Protein AF-0000000074580330 (afdb_homodimer)

Radius of gyration: 19.18 Å; Cα contacts (8 Å, |Δi|>4): 153; chains: 2; bounding box: 29×69×49 Å

pLDDT: mean 94.5, std 9.42, range [43.78, 98.81]

Solvent-accessible surface area (backbone atoms only — not comparable to full-atom values): 11498 Å² total; per-residue (Å²): 129,80,75,74,78,46,72,67,55,51,52,53,48,50,53,44,50,53,48,47,50,53,46,47,54,49,51,52,53,43,47,54,54,46,54,64,46,28,79,74,43,91,48,76,75,62,66,69,46,66,70,60,52,51,50,53,47,64,63,42,33,61,57,27,58,78,70,76,41,64,43,64,60,54,44,55,54,46,53,51,49,52,50,56,48,46,51,52,27,50,51,51,40,52,53,53,53,58,59,69,74,103,130,81,77,76,79,46,71,68,56,49,53,53,48,52,52,43,50,52,47,48,49,54,46,48,53,49,51,52,54,44,46,55,52,45,53,65,44,29,80,74,42,91,48,73,74,62,66,69,47,67,70,59,53,52,49,52,48,64,65,44,33,60,56,27,57,77,71,76,42,64,45,63,59,55,45,55,53,46,53,51,49,52,51,53,47,46,51,50,27,50,52,52,40,52,52,53,53,58,59,68,73,104

Structure (mmCIF, N/CA/C/O backbone):
data_AF-0000000074580330-model_v1
#
loop_
_entity.id
_entity.type
_entity.pdbx_description
1 polymer 'chorismate mutase'
#
loop_
_atom_site.group_PDB
_atom_site.id
_atom_site.type_symbol
_atom_s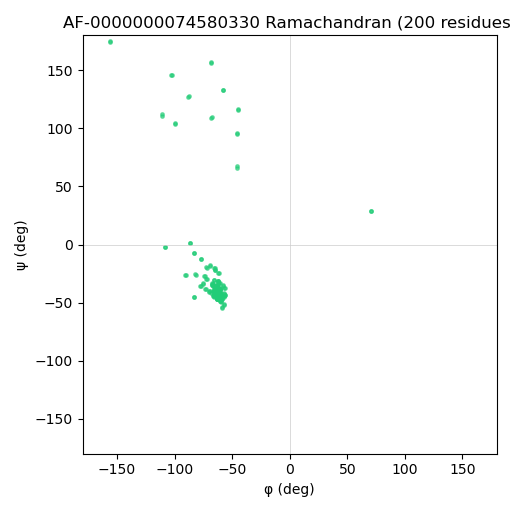ite.label_atom_id
_atom_site.label_alt_id
_atom_site.label_comp_id
_atom_site.label_asym_id
_atom_site.label_entity_id
_atom_site.label_seq_id
_atom_site.pdbx_PDB_ins_code
_atom_site.Cartn_x
_atom_site.Cartn_y
_atom_site.Cartn_z
_atom_site.occupancy
_atom_site.B_iso_or_equiv
_atom_site.auth_seq_id
_atom_site.auth_comp_id
_atom_site.auth_asym_id
_atom_site.auth_atom_id
_atom_site.pdbx_PDB_model_num
ATOM 1 N N . MET A 1 1 ? 15.297 19.969 19.359 1 44.03 1 MET A N 1
ATOM 2 C CA . MET A 1 1 ? 13.906 20.375 19.578 1 44.03 1 MET A CA 1
ATOM 3 C C . MET A 1 1 ? 12.977 19.156 19.531 1 44.03 1 MET A C 1
ATOM 5 O O . MET A 1 1 ? 12.883 18.484 18.516 1 44.03 1 MET A O 1
ATOM 9 N N . ASN A 1 2 ? 12.93 18.406 20.531 1 51.88 2 ASN A N 1
ATOM 10 C CA . ASN A 1 2 ? 12.047 17.281 20.812 1 51.88 2 ASN A CA 1
ATOM 11 C C . ASN A 1 2 ? 10.594 17.609 20.5 1 51.88 2 ASN A C 1
ATOM 13 O O . ASN A 1 2 ? 9.984 18.469 21.156 1 51.88 2 ASN A O 1
ATOM 17 N N . HIS A 1 3 ? 10.258 17.797 19.266 1 59.72 3 HIS A N 1
ATOM 18 C CA . HIS A 1 3 ? 8.922 18.266 18.891 1 59.72 3 HIS A CA 1
ATOM 19 C C . HIS A 1 3 ? 7.844 17.5 19.656 1 59.72 3 HIS A C 1
ATOM 21 O O . HIS A 1 3 ? 7.801 16.266 19.625 1 59.72 3 HIS A O 1
ATOM 27 N N . LEU A 1 4 ? 7.41 18.125 20.766 1 76.62 4 LEU A N 1
ATOM 28 C CA . LEU A 1 4 ? 6.344 17.656 21.641 1 76.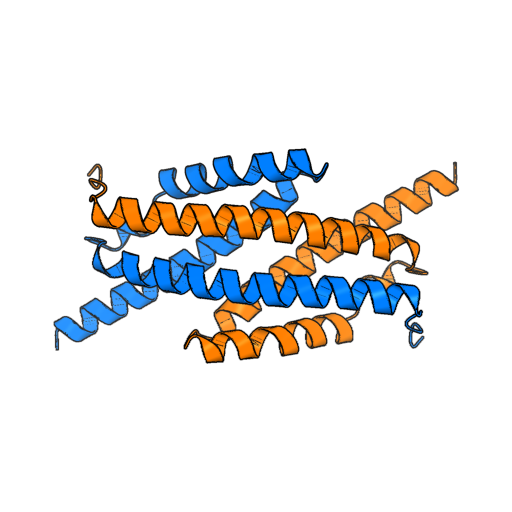62 4 LEU A CA 1
ATOM 29 C C . LEU A 1 4 ? 5.145 17.172 20.828 1 76.62 4 LEU A C 1
ATOM 31 O O . LEU A 1 4 ? 4.684 17.875 19.922 1 76.62 4 LEU A O 1
ATOM 35 N N . ILE A 1 5 ? 4.902 15.922 20.953 1 87.5 5 ILE A N 1
ATOM 36 C CA . ILE A 1 5 ? 3.705 15.336 20.359 1 87.5 5 ILE A CA 1
ATOM 37 C C . ILE A 1 5 ? 2.467 15.852 21.078 1 87.5 5 ILE A C 1
ATOM 39 O O . ILE A 1 5 ? 2.252 15.531 22.25 1 87.5 5 ILE A O 1
ATOM 43 N N . THR A 1 6 ? 1.62 16.719 20.469 1 94.31 6 THR A N 1
ATOM 44 C CA . THR A 1 6 ? 0.374 17.203 21.047 1 94.31 6 THR A CA 1
ATOM 45 C C . THR A 1 6 ? -0.659 16.094 21.141 1 94.31 6 THR A C 1
ATOM 47 O O . THR A 1 6 ? -0.553 15.078 20.453 1 94.31 6 THR A O 1
ATOM 50 N N . PRO A 1 7 ? -1.61 16.266 22.047 1 95.94 7 PRO A N 1
ATOM 51 C CA . PRO A 1 7 ? -2.67 15.25 22.156 1 95.94 7 PRO A CA 1
ATOM 52 C C . PRO A 1 7 ? -3.414 15.047 20.828 1 95.94 7 PRO A C 1
ATOM 54 O O . PRO A 1 7 ? -3.773 13.914 20.5 1 95.94 7 PRO A O 1
ATOM 57 N N . GLU A 1 8 ? -3.629 16.094 20.094 1 96.94 8 GLU A N 1
ATOM 58 C CA . GLU A 1 8 ? -4.32 15.992 18.812 1 96.94 8 GLU A CA 1
ATOM 59 C C . GLU A 1 8 ? -3.496 15.195 17.797 1 96.94 8 GLU A C 1
ATOM 61 O O . GLU A 1 8 ? -4.027 14.32 17.109 1 96.94 8 GLU A O 1
ATOM 66 N N . LEU A 1 9 ? -2.229 15.492 17.75 1 96.75 9 LEU A N 1
ATOM 67 C CA . LEU A 1 9 ? -1.342 14.75 16.859 1 96.75 9 LEU A CA 1
ATOM 68 C C . LEU A 1 9 ? -1.312 13.273 17.25 1 96.75 9 LEU A C 1
ATOM 70 O O . LEU A 1 9 ? -1.376 12.398 16.375 1 96.75 9 LEU A O 1
ATOM 74 N N . ALA A 1 10 ? -1.254 13.031 18.516 1 96.94 10 ALA A N 1
ATOM 75 C CA . ALA A 1 10 ? -1.207 11.664 19.016 1 96.94 10 ALA A CA 1
ATOM 76 C C . ALA A 1 10 ? -2.461 10.891 18.609 1 96.94 10 ALA A C 1
ATOM 78 O O . ALA A 1 10 ? -2.383 9.711 18.234 1 96.94 10 ALA A O 1
ATOM 79 N N . GLU A 1 11 ? -3.564 11.516 18.688 1 98.12 11 GLU A N 1
ATOM 80 C CA . GLU A 1 11 ? -4.828 10.883 18.328 1 98.12 11 GLU A CA 1
ATOM 81 C C . GLU A 1 11 ? -4.887 10.562 16.828 1 98.12 11 GLU A C 1
ATOM 83 O O . GLU A 1 11 ? -5.344 9.484 16.438 1 98.12 11 GLU A O 1
ATOM 88 N N . LEU A 1 12 ? -4.457 11.438 16.016 1 98.19 12 LEU A N 1
ATOM 89 C CA . LEU A 1 12 ? -4.43 11.203 14.578 1 98.19 12 LEU A CA 1
ATOM 90 C C . LEU A 1 12 ? -3.469 10.078 14.227 1 98.19 12 LEU A C 1
ATOM 92 O O . LEU A 1 12 ? -3.77 9.242 13.367 1 98.19 12 LEU A O 1
ATOM 96 N N . ARG A 1 13 ? -2.391 10.055 14.984 1 97.75 13 ARG A N 1
ATOM 97 C CA . ARG A 1 13 ? -1.411 8.992 14.758 1 97.75 13 ARG A CA 1
ATOM 98 C C . ARG A 1 13 ? -1.978 7.633 15.141 1 97.75 13 ARG A C 1
ATOM 100 O O . ARG A 1 13 ? -1.688 6.629 14.484 1 97.75 13 ARG A O 1
ATOM 107 N N . LYS A 1 14 ? -2.734 7.645 16.094 1 98.25 14 LYS A N 1
ATOM 108 C CA . LYS A 1 14 ? -3.391 6.398 16.484 1 98.25 14 LYS A CA 1
ATOM 109 C C . LYS A 1 14 ? -4.32 5.902 15.391 1 98.25 14 LYS A C 1
ATOM 111 O O . LYS A 1 14 ? -4.391 4.703 15.117 1 98.25 14 LYS A O 1
ATOM 116 N N . CYS A 1 15 ? -5.008 6.777 14.773 1 98.56 15 CYS A N 1
ATOM 117 C CA . CYS A 1 15 ? -5.887 6.422 13.664 1 98.56 15 CYS A CA 1
ATOM 118 C C . CYS A 1 15 ? -5.086 5.898 12.477 1 98.56 15 CYS A C 1
ATOM 120 O O . CYS A 1 15 ? -5.449 4.887 11.875 1 98.56 15 CYS A O 1
ATOM 122 N N . ILE A 1 16 ? -4.008 6.559 12.18 1 98.69 16 ILE A N 1
ATOM 123 C CA . ILE A 1 16 ? -3.137 6.137 11.086 1 98.69 16 ILE A CA 1
ATOM 124 C C . ILE A 1 16 ? -2.58 4.746 11.375 1 98.69 16 ILE A C 1
ATOM 126 O O . ILE A 1 16 ? -2.549 3.885 10.492 1 98.69 16 ILE A O 1
ATOM 130 N N . ASP A 1 17 ? -2.227 4.539 12.656 1 98.62 17 ASP A N 1
ATOM 131 C CA . ASP A 1 17 ? -1.701 3.238 13.055 1 98.62 17 ASP A CA 1
ATOM 132 C C . ASP A 1 17 ? -2.736 2.137 12.836 1 98.62 17 ASP A C 1
ATOM 134 O O . ASP A 1 17 ? -2.389 1.017 12.453 1 98.62 17 ASP A O 1
ATOM 138 N N . HIS A 1 18 ? -3.922 2.449 13.086 1 98.44 18 HIS A N 1
ATOM 139 C CA . HIS A 1 18 ? -5.008 1.508 12.844 1 98.44 18 HIS A CA 1
ATOM 140 C C . HIS A 1 18 ? -5.125 1.162 11.367 1 98.44 18 HIS A C 1
ATOM 142 O O . HIS A 1 18 ? -5.223 -0.013 11 1 98.44 18 HIS A O 1
ATOM 148 N N . TYR A 1 19 ? -5.094 2.131 10.516 1 98.56 19 TYR A N 1
ATOM 149 C CA . TYR A 1 19 ? -5.141 1.899 9.07 1 98.56 19 TYR A CA 1
ATOM 150 C C . TYR A 1 19 ? -3.926 1.105 8.609 1 98.56 19 TYR A C 1
ATOM 152 O O . TYR A 1 19 ? -4.043 0.232 7.746 1 98.56 19 TYR A O 1
ATOM 160 N N . ASP A 1 20 ? -2.785 1.421 9.211 1 98.75 20 ASP A N 1
ATOM 161 C CA . ASP A 1 20 ? -1.557 0.727 8.836 1 98.75 20 ASP A CA 1
ATOM 162 C C . ASP A 1 20 ? -1.663 -0.77 9.125 1 98.75 20 ASP A C 1
ATOM 164 O O . ASP A 1 20 ? -1.191 -1.591 8.336 1 98.75 20 ASP A O 1
ATOM 168 N N . GLN A 1 21 ? -2.256 -1.106 10.211 1 98.56 21 GLN A N 1
ATOM 169 C CA . GLN A 1 21 ? -2.443 -2.516 10.539 1 98.56 21 GLN A CA 1
ATOM 170 C C . GLN A 1 21 ? -3.352 -3.203 9.523 1 98.56 21 GLN A C 1
ATOM 172 O O . GLN A 1 21 ? -3.047 -4.301 9.055 1 98.56 21 GLN A O 1
ATOM 177 N N . GLN A 1 22 ? -4.41 -2.59 9.172 1 98.75 22 GLN A N 1
ATOM 178 C CA . GLN A 1 22 ? -5.328 -3.141 8.188 1 98.75 22 GLN A CA 1
ATOM 179 C C . GLN A 1 22 ? -4.648 -3.291 6.824 1 98.75 22 GLN A C 1
ATOM 181 O O . GLN A 1 22 ? -4.797 -4.32 6.164 1 98.75 22 GLN A O 1
ATOM 186 N N . LEU A 1 23 ? -3.924 -2.291 6.453 1 98.81 23 LEU A N 1
ATOM 187 C CA . LEU A 1 23 ? -3.186 -2.32 5.195 1 98.81 23 LEU A CA 1
ATOM 188 C C . LEU A 1 23 ? -2.213 -3.494 5.164 1 98.81 23 LEU A C 1
ATOM 190 O O . LEU A 1 23 ? -2.15 -4.23 4.176 1 98.81 23 LEU A O 1
ATOM 194 N N . ALA A 1 24 ? -1.501 -3.631 6.246 1 98.81 24 ALA A N 1
ATOM 195 C CA . ALA A 1 24 ? -0.513 -4.703 6.324 1 98.81 24 ALA A CA 1
ATOM 196 C C . ALA A 1 24 ? -1.17 -6.07 6.152 1 98.81 24 ALA A C 1
ATOM 198 O O . ALA A 1 24 ? -0.674 -6.91 5.398 1 98.81 24 ALA A O 1
ATOM 199 N N . HIS A 1 25 ? -2.291 -6.289 6.809 1 98.81 25 HIS A N 1
ATOM 200 C CA . HIS A 1 25 ? -3.002 -7.555 6.695 1 98.81 25 HIS A CA 1
ATOM 201 C C . HIS A 1 25 ? -3.488 -7.789 5.27 1 98.81 25 HIS A C 1
ATOM 203 O O . HIS A 1 25 ? -3.332 -8.891 4.73 1 98.81 25 HIS A O 1
ATOM 209 N N . LEU A 1 26 ? -4.051 -6.781 4.664 1 98.75 26 LEU A N 1
ATOM 210 C CA . LEU A 1 26 ? -4.543 -6.902 3.297 1 98.75 26 LEU A CA 1
ATOM 211 C C . LEU A 1 26 ? -3.402 -7.188 2.328 1 98.75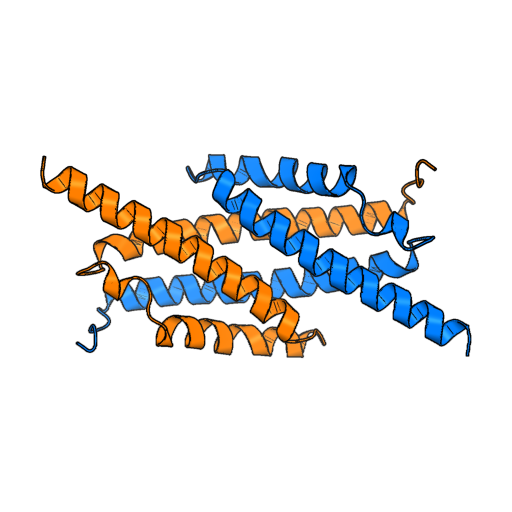 26 LEU A C 1
ATOM 213 O O . LEU A 1 26 ? -3.551 -8 1.411 1 98.75 26 LEU A O 1
ATOM 217 N N . LEU A 1 27 ? -2.273 -6.547 2.529 1 98.75 27 LEU A N 1
ATOM 218 C CA . LEU A 1 27 ? -1.114 -6.746 1.666 1 98.75 27 LEU A CA 1
ATOM 219 C C . LEU A 1 27 ? -0.595 -8.172 1.773 1 98.75 27 LEU A C 1
ATOM 221 O O . LEU A 1 27 ? -0.223 -8.781 0.767 1 98.75 27 LEU A O 1
ATOM 225 N N . CYS A 1 28 ? -0.556 -8.688 2.979 1 98.69 28 CYS A N 1
ATOM 226 C CA . CYS A 1 28 ? -0.117 -10.062 3.184 1 98.69 28 CYS A CA 1
ATOM 227 C C . CYS A 1 28 ? -1.065 -11.039 2.504 1 98.69 28 CYS A C 1
ATOM 229 O O . CYS A 1 28 ? -0.623 -11.977 1.83 1 98.69 28 CYS A O 1
ATOM 231 N N . GLN A 1 29 ? -2.338 -10.812 2.664 1 98.44 29 GLN A N 1
ATOM 232 C CA . GLN A 1 29 ? -3.328 -11.664 2.02 1 98.44 29 GLN A CA 1
ATOM 233 C C . GLN A 1 29 ? -3.201 -11.602 0.5 1 98.44 29 GLN A C 1
ATOM 235 O O . GLN A 1 29 ? -3.268 -12.625 -0.178 1 98.44 29 GLN A O 1
ATOM 240 N N . ARG A 1 30 ? -3.023 -10.5 -0.005 1 98.62 30 ARG A N 1
ATOM 241 C CA . ARG A 1 30 ? -2.855 -10.312 -1.443 1 98.62 30 ARG A CA 1
ATOM 242 C C . ARG A 1 30 ? -1.642 -11.078 -1.956 1 98.62 30 ARG A C 1
ATOM 244 O O . ARG A 1 30 ? -1.7 -11.711 -3.014 1 98.62 30 ARG A O 1
ATOM 251 N N . LEU A 1 31 ? -0.527 -10.953 -1.242 1 98.5 31 LEU A N 1
ATOM 252 C CA . LEU A 1 31 ? 0.686 -11.641 -1.666 1 98.5 31 LEU A CA 1
ATOM 253 C C . LEU A 1 31 ? 0.485 -13.156 -1.651 1 98.5 31 LEU A C 1
ATOM 255 O O . LEU A 1 31 ? 0.985 -13.859 -2.529 1 98.5 31 LEU A O 1
ATOM 259 N N . LEU A 1 32 ? -0.259 -13.633 -0.66 1 98.31 32 LEU A N 1
ATOM 260 C CA . LEU A 1 32 ? -0.529 -15.062 -0.603 1 98.31 32 LEU A CA 1
ATOM 261 C C . LEU A 1 32 ? -1.311 -15.516 -1.83 1 98.31 32 LEU A C 1
ATOM 263 O O . LEU A 1 32 ? -1.062 -16.609 -2.363 1 98.31 32 LEU A O 1
ATOM 267 N N . LEU A 1 33 ? -2.244 -14.711 -2.291 1 98.56 33 LEU A N 1
ATOM 268 C CA . LEU A 1 33 ? -2.982 -15.023 -3.512 1 98.56 33 LEU A CA 1
ATOM 269 C C . LEU A 1 33 ? -2.059 -14.984 -4.727 1 98.56 33 LEU A C 1
ATOM 271 O O . LEU A 1 33 ? -2.174 -15.828 -5.621 1 98.56 33 LEU A O 1
ATOM 275 N N . VAL A 1 34 ? -1.157 -14.008 -4.758 1 98 34 VAL A N 1
ATOM 276 C CA . VAL A 1 34 ? -0.195 -13.898 -5.852 1 98 34 VAL A CA 1
ATOM 277 C C . VAL A 1 34 ? 0.664 -15.164 -5.91 1 98 34 VAL A C 1
ATOM 279 O O . VAL A 1 34 ? 0.942 -15.68 -6.996 1 98 34 VAL A O 1
ATOM 282 N N . LYS A 1 35 ? 1.019 -15.656 -4.773 1 96.62 35 LYS A N 1
ATOM 283 C CA . LYS A 1 35 ? 1.828 -16.875 -4.723 1 96.62 35 LYS A CA 1
ATOM 284 C C . LYS A 1 35 ? 1.054 -18.078 -5.262 1 96.62 35 LYS A C 1
ATOM 286 O O . LYS A 1 35 ? 1.642 -18.984 -5.844 1 96.62 35 LYS A O 1
ATOM 291 N N . LYS A 1 36 ? -0.24 -18.047 -5.082 1 97.5 36 LYS A N 1
ATOM 292 C CA . LYS A 1 36 ? -1.085 -19.109 -5.605 1 97.5 36 LYS A CA 1
ATOM 293 C C . LYS A 1 36 ? -1.201 -19.031 -7.125 1 97.5 36 LYS A C 1
ATOM 295 O O . LYS A 1 36 ? -1.556 -20.016 -7.777 1 97.5 36 LYS A O 1
ATOM 300 N N . ILE A 1 37 ? -0.922 -17.906 -7.688 1 97.44 37 ILE A N 1
ATOM 301 C CA . ILE A 1 37 ? -1.014 -17.688 -9.125 1 97.44 37 ILE A CA 1
ATOM 302 C C . ILE A 1 37 ? 0.243 -18.234 -9.812 1 97.44 37 ILE A C 1
ATOM 304 O O . ILE A 1 37 ? 0.191 -18.688 -10.953 1 97.44 37 ILE A O 1
ATOM 308 N N . ALA A 1 38 ? 1.366 -18.297 -9.125 1 95.94 38 ALA A N 1
ATOM 309 C CA . ALA A 1 38 ? 2.678 -18.609 -9.688 1 95.94 38 ALA A CA 1
ATOM 310 C C . ALA A 1 38 ? 2.656 -19.969 -10.406 1 95.94 38 ALA A C 1
ATOM 312 O O . ALA A 1 38 ? 3.082 -20.062 -11.555 1 95.94 38 ALA A O 1
ATOM 313 N N . PRO A 1 39 ? 2.045 -20.953 -9.766 1 95.31 39 PRO A N 1
ATOM 314 C CA . PRO A 1 39 ? 2.057 -22.266 -10.414 1 95.31 39 PRO A CA 1
ATOM 315 C C . PRO A 1 39 ? 1.193 -22.312 -11.672 1 95.31 39 PRO A C 1
ATOM 317 O O . PRO A 1 39 ? 1.297 -23.25 -12.469 1 95.31 39 PRO A O 1
ATOM 320 N N . LEU A 1 40 ? 0.341 -21.406 -11.812 1 95.69 40 LEU A N 1
ATOM 321 C CA . LEU A 1 40 ? -0.563 -21.391 -12.961 1 95.69 40 LEU A CA 1
ATOM 322 C C . LEU A 1 40 ? 0.11 -20.75 -14.172 1 95.69 40 LEU A C 1
ATOM 324 O O . LEU A 1 40 ? -0.428 -20.797 -15.281 1 95.69 40 LEU A O 1
ATOM 328 N N . LYS A 1 41 ? 1.308 -20.188 -13.945 1 95.56 41 LYS A N 1
ATOM 329 C CA . LYS A 1 41 ? 2.029 -19.516 -15.023 1 95.56 41 LYS A CA 1
ATOM 330 C C . LYS A 1 41 ? 2.889 -20.516 -15.805 1 95.56 41 LYS A C 1
ATOM 332 O O . LYS A 1 41 ? 3.701 -21.234 -15.219 1 95.56 41 LYS A O 1
ATOM 337 N N . PRO A 1 42 ? 2.717 -20.5 -17.109 1 93.31 42 PRO A N 1
ATOM 338 C CA . PRO A 1 42 ? 3.443 -21.5 -17.906 1 93.31 42 PRO A CA 1
ATOM 339 C C . PRO A 1 42 ? 4.93 -21.188 -18.031 1 93.31 42 PRO A C 1
ATOM 341 O O . PRO A 1 42 ? 5.738 -22.078 -18.297 1 93.31 42 PRO A O 1
ATOM 344 N N . ASP A 1 43 ? 5.324 -19.922 -17.953 1 93.62 43 ASP A N 1
ATOM 345 C CA . ASP A 1 43 ? 6.711 -19.484 -18.047 1 93.62 43 ASP A CA 1
ATOM 346 C C . ASP A 1 43 ? 6.906 -18.125 -17.344 1 93.62 43 ASP A C 1
ATOM 348 O O . ASP A 1 43 ? 5.941 -17.516 -16.891 1 93.62 43 ASP A O 1
ATOM 352 N N . LEU A 1 44 ? 8.148 -17.719 -17.281 1 91.19 44 LEU A N 1
ATOM 353 C CA . LEU A 1 44 ? 8.5 -16.5 -16.547 1 91.19 44 LEU A CA 1
ATOM 354 C C . LEU A 1 44 ? 7.926 -15.273 -17.234 1 91.19 44 LEU A C 1
ATOM 356 O O . LEU A 1 44 ? 7.547 -14.305 -16.562 1 91.19 44 LEU A O 1
ATOM 360 N N . ALA A 1 45 ? 7.852 -15.32 -18.5 1 91.44 45 ALA A N 1
ATOM 361 C CA . ALA A 1 45 ? 7.359 -14.172 -19.266 1 91.44 45 ALA A CA 1
ATOM 362 C C . ALA A 1 45 ? 5.883 -13.914 -18.969 1 91.44 45 ALA A C 1
ATOM 364 O O . ALA A 1 45 ? 5.387 -12.805 -19.188 1 91.44 45 ALA A O 1
ATOM 365 N N . SER A 1 46 ? 5.191 -14.953 -18.453 1 94.06 46 SER A N 1
ATOM 366 C CA . SER A 1 46 ? 3.758 -14.859 -18.203 1 94.06 46 SER A CA 1
ATOM 367 C C . SER A 1 46 ? 3.482 -14.273 -16.812 1 94.06 46 SER A C 1
ATOM 369 O O . SER A 1 46 ? 2.326 -14.039 -16.453 1 94.06 46 SER A O 1
ATOM 371 N N . ILE A 1 47 ? 4.52 -13.938 -16.125 1 94.5 47 ILE A N 1
ATOM 372 C CA . ILE A 1 47 ? 4.367 -13.414 -14.773 1 94.5 47 ILE A CA 1
ATOM 373 C C . ILE A 1 47 ? 4.062 -11.922 -14.828 1 94.5 47 ILE A C 1
ATOM 375 O O . ILE A 1 47 ? 3.133 -11.445 -14.164 1 94.5 47 ILE A O 1
ATOM 379 N N . ARG A 1 48 ? 4.809 -11.242 -15.656 1 94.38 48 ARG A N 1
ATOM 380 C CA . ARG A 1 48 ? 4.551 -9.812 -15.805 1 94.38 48 ARG A CA 1
ATOM 381 C C . ARG A 1 48 ? 3.736 -9.523 -17.062 1 94.38 48 ARG A C 1
ATOM 383 O O . ARG A 1 48 ? 4.27 -9.547 -18.172 1 94.38 48 ARG A O 1
ATOM 390 N N . VAL A 1 49 ? 2.506 -9.258 -16.875 1 95.38 49 VAL A N 1
ATOM 391 C CA . VAL A 1 49 ? 1.597 -8.961 -17.984 1 95.38 49 VAL A CA 1
ATOM 392 C C . VAL A 1 49 ? 1.186 -7.492 -17.922 1 95.38 49 VAL A C 1
ATOM 394 O O . VAL A 1 49 ? 0.402 -7.09 -17.062 1 95.38 49 VAL A O 1
ATOM 397 N N . GLU A 1 50 ? 1.626 -6.762 -18.859 1 96.25 50 GLU A N 1
ATOM 398 C CA . GLU A 1 50 ? 1.415 -5.316 -18.875 1 96.25 50 GLU A CA 1
ATOM 399 C C . GLU A 1 50 ? -0.072 -4.977 -18.922 1 96.25 50 GLU A C 1
ATOM 401 O O . GLU A 1 50 ? -0.52 -4.035 -18.266 1 96.25 50 GLU A O 1
ATOM 406 N N . ALA A 1 51 ? -0.812 -5.656 -19.641 1 96.25 51 ALA A N 1
ATOM 407 C CA . ALA A 1 51 ? -2.248 -5.41 -19.75 1 96.25 51 ALA A CA 1
ATOM 408 C C . ALA A 1 51 ? -2.934 -5.586 -18.406 1 96.25 51 ALA A C 1
ATOM 410 O O . ALA A 1 51 ? -3.855 -4.84 -18.062 1 96.25 51 ALA A O 1
ATOM 411 N N . ARG A 1 52 ? -2.49 -6.594 -17.594 1 97.31 52 ARG A N 1
ATOM 412 C CA . ARG A 1 52 ? -3.059 -6.832 -16.281 1 97.31 52 ARG A CA 1
ATOM 413 C C . ARG A 1 52 ? -2.686 -5.715 -15.312 1 97.31 52 ARG A C 1
ATOM 415 O O . ARG A 1 52 ? -3.521 -5.262 -14.523 1 97.31 52 ARG A O 1
ATOM 422 N N . ILE A 1 53 ? -1.469 -5.285 -15.406 1 98.06 53 ILE A N 1
ATOM 423 C CA . ILE A 1 53 ? -1.004 -4.184 -14.57 1 98.06 53 ILE A CA 1
ATOM 424 C C . ILE A 1 53 ? -1.849 -2.941 -14.836 1 98.06 53 ILE A C 1
ATOM 426 O O . ILE A 1 53 ? -2.357 -2.314 -13.906 1 98.06 53 ILE A O 1
ATOM 430 N N . GLU A 1 54 ? -2.016 -2.617 -16.109 1 98.12 54 GLU A N 1
ATOM 431 C CA . GLU A 1 54 ? -2.799 -1.444 -16.484 1 98.12 54 GLU A CA 1
ATOM 432 C C . GLU A 1 54 ? -4.254 -1.594 -16.047 1 98.12 54 GLU A C 1
ATOM 434 O O . GLU A 1 54 ? -4.898 -0.616 -15.664 1 98.12 54 GLU A O 1
ATOM 439 N N . GLU A 1 55 ? -4.781 -2.736 -16.109 1 98.12 55 GLU A N 1
ATOM 440 C CA . GLU A 1 55 ? -6.137 -3.012 -15.656 1 98.12 55 GLU A CA 1
ATOM 441 C C . GLU A 1 55 ? -6.289 -2.705 -14.164 1 98.12 55 GLU A C 1
ATOM 443 O O . GLU A 1 55 ? -7.258 -2.062 -13.758 1 98.12 55 GLU A O 1
ATOM 448 N N . ILE A 1 56 ? -5.344 -3.17 -13.375 1 98.69 56 ILE A N 1
ATOM 449 C CA . ILE A 1 56 ? -5.367 -2.92 -11.938 1 98.69 56 ILE A CA 1
ATOM 450 C C . ILE A 1 56 ? -5.309 -1.418 -11.672 1 98.69 56 ILE A C 1
ATOM 452 O O . ILE A 1 56 ? -6.113 -0.884 -10.906 1 98.69 56 ILE A O 1
ATOM 456 N N . ILE A 1 57 ? -4.391 -0.781 -12.367 1 98.5 57 ILE A N 1
ATOM 457 C CA . ILE A 1 57 ? -4.195 0.651 -12.172 1 98.5 57 ILE A CA 1
ATOM 458 C C . ILE A 1 57 ? -5.465 1.403 -12.555 1 98.5 57 ILE A C 1
ATOM 460 O O . ILE A 1 57 ? -5.934 2.266 -11.812 1 98.5 57 ILE A O 1
ATOM 464 N N . HIS A 1 58 ? -6.035 1.081 -13.617 1 98 58 HIS A N 1
ATOM 465 C CA . HIS A 1 58 ? -7.246 1.733 -14.102 1 98 58 HIS A CA 1
ATOM 466 C C . HIS A 1 58 ? -8.398 1.546 -13.117 1 98 58 HIS A C 1
ATOM 468 O O . HIS A 1 58 ? -9.234 2.441 -12.961 1 98 58 HIS A O 1
ATOM 474 N N . ARG A 1 59 ? -8.445 0.49 -12.438 1 97.88 59 ARG A N 1
ATOM 475 C CA . ARG A 1 59 ? -9.523 0.173 -11.516 1 97.88 59 ARG A CA 1
ATOM 476 C C . ARG A 1 59 ? -9.383 0.95 -10.211 1 97.88 59 ARG A C 1
ATOM 478 O O . ARG A 1 59 ? -10.375 1.376 -9.617 1 97.88 59 ARG A O 1
ATOM 485 N N . VAL A 1 60 ? -8.133 1.124 -9.805 1 97.81 60 VAL A N 1
ATOM 486 C CA . VAL A 1 60 ? -7.957 1.674 -8.461 1 97.81 60 VAL A CA 1
ATOM 487 C C . VAL A 1 60 ? -7.883 3.197 -8.531 1 97.81 60 VAL A C 1
ATOM 489 O O . VAL A 1 60 ? -8.25 3.889 -7.582 1 97.81 60 VAL A O 1
ATOM 492 N N . ILE A 1 61 ? -7.461 3.777 -9.625 1 96.56 61 ILE A N 1
ATOM 493 C CA . ILE A 1 61 ? -7.16 5.199 -9.75 1 96.56 61 ILE A CA 1
ATOM 494 C C . ILE A 1 61 ? -8.43 6.016 -9.508 1 96.56 61 ILE A C 1
ATOM 496 O O . ILE A 1 61 ? -8.391 7.031 -8.805 1 96.56 61 ILE A O 1
ATOM 500 N N . PRO A 1 62 ? -9.633 5.613 -9.984 1 97.81 62 PRO A N 1
ATOM 501 C CA . PRO A 1 62 ? -10.844 6.414 -9.789 1 97.81 62 PRO A CA 1
ATOM 502 C C . PRO A 1 62 ? -11.234 6.531 -8.312 1 97.81 62 PRO A C 1
ATOM 504 O O . PRO A 1 62 ? -11.961 7.449 -7.938 1 97.81 62 PRO A O 1
ATOM 507 N N . ILE A 1 63 ? -10.812 5.66 -7.477 1 98.5 63 ILE A N 1
ATOM 508 C CA . ILE A 1 63 ? -11.109 5.711 -6.051 1 98.5 63 ILE A CA 1
ATOM 509 C C . ILE A 1 63 ? -10.516 6.98 -5.441 1 98.5 63 ILE A C 1
ATOM 511 O O . ILE A 1 63 ? -11.102 7.574 -4.535 1 98.5 63 ILE A O 1
ATOM 515 N N . ALA A 1 64 ? -9.359 7.387 -5.977 1 98.12 64 ALA A N 1
ATOM 516 C CA . ALA A 1 64 ? -8.75 8.633 -5.516 1 98.12 64 ALA A CA 1
ATOM 517 C C . ALA A 1 64 ? -9.695 9.812 -5.707 1 98.12 64 ALA A C 1
ATOM 519 O O . ALA A 1 64 ? -9.75 10.711 -4.867 1 98.12 64 ALA A O 1
ATOM 520 N N . ASP A 1 65 ? -10.492 9.766 -6.797 1 97.69 65 ASP A N 1
ATOM 521 C CA . ASP A 1 65 ? -11.43 10.844 -7.102 1 97.69 65 ASP A CA 1
ATOM 522 C C . ASP A 1 65 ? -12.531 10.922 -6.051 1 97.69 65 ASP A C 1
ATOM 524 O O . ASP A 1 65 ? -12.984 12.016 -5.699 1 97.69 65 ASP A O 1
ATOM 528 N N . GLU A 1 66 ? -12.93 9.852 -5.578 1 97.5 66 GLU A N 1
ATOM 529 C CA . GLU A 1 66 ? -13.984 9.789 -4.566 1 97.5 66 GLU A CA 1
ATOM 530 C C . GLU A 1 66 ? -13.555 10.5 -3.285 1 97.5 66 GLU A C 1
ATOM 532 O O . GLU A 1 66 ? -14.398 10.984 -2.529 1 97.5 66 GLU A O 1
ATOM 537 N N . TYR A 1 67 ? -12.258 10.602 -3.064 1 97.81 67 TYR A N 1
ATOM 538 C CA . TYR A 1 67 ? -11.734 11.172 -1.827 1 97.81 67 TYR A CA 1
ATOM 539 C C . TYR A 1 67 ? -11.125 12.547 -2.074 1 97.81 67 TYR A C 1
ATOM 541 O O . TYR A 1 67 ? -10.562 13.156 -1.162 1 97.81 67 TYR A O 1
ATOM 549 N N . GLY A 1 68 ? -11.109 13 -3.322 1 97.06 68 GLY A N 1
ATOM 550 C CA . GLY A 1 68 ? -10.5 14.273 -3.662 1 97.06 68 GLY A CA 1
ATOM 551 C C . GLY A 1 68 ? -8.984 14.258 -3.568 1 97.06 68 GLY A C 1
ATOM 552 O O . GLY A 1 68 ? -8.367 15.258 -3.201 1 97.06 68 GLY A O 1
ATOM 553 N N . ILE A 1 69 ? -8.43 13.117 -3.783 1 96.56 69 ILE A N 1
ATOM 554 C CA . ILE A 1 69 ? -6.988 12.914 -3.725 1 96.56 69 ILE A CA 1
ATOM 555 C C . ILE A 1 69 ? -6.418 12.828 -5.141 1 96.56 69 ILE A C 1
ATOM 557 O O . ILE A 1 69 ? -7.098 12.359 -6.059 1 96.56 69 ILE A O 1
ATOM 561 N N . ASP A 1 70 ? -5.242 13.305 -5.309 1 96 70 ASP A N 1
ATOM 562 C CA . ASP A 1 70 ? -4.551 13.211 -6.59 1 96 70 ASP A CA 1
ATOM 563 C C . ASP A 1 70 ? -4.406 11.75 -7.027 1 96 70 ASP A C 1
ATOM 565 O O . ASP A 1 70 ? -3.906 10.922 -6.27 1 96 70 ASP A O 1
ATOM 569 N N . ARG A 1 71 ? -4.727 11.477 -8.25 1 97.56 71 ARG A N 1
ATOM 570 C CA . ARG A 1 71 ? -4.656 10.133 -8.82 1 97.56 71 ARG A CA 1
ATOM 571 C C . ARG A 1 71 ? -3.229 9.594 -8.781 1 97.56 71 ARG A C 1
ATOM 573 O O . ARG A 1 71 ? -3.016 8.391 -8.641 1 97.56 71 ARG A O 1
ATOM 580 N N . GLN A 1 72 ? -2.297 10.508 -8.922 1 97.31 72 GLN A N 1
ATOM 581 C CA . GLN A 1 72 ? -0.892 10.125 -9 1 97.31 72 GLN A CA 1
ATOM 582 C C . GLN A 1 72 ? -0.44 9.445 -7.707 1 97.31 72 GLN A C 1
ATOM 584 O O . GLN A 1 72 ? 0.425 8.57 -7.727 1 97.31 72 GLN A O 1
ATOM 589 N N . PHE A 1 73 ? -1.038 9.859 -6.621 1 97.44 73 PHE A N 1
ATOM 590 C CA . PHE A 1 73 ? -0.703 9.242 -5.34 1 97.44 73 PHE A CA 1
ATOM 591 C C . PHE A 1 73 ? -0.978 7.746 -5.371 1 97.44 73 PHE A C 1
ATOM 593 O O . PHE A 1 73 ? -0.073 6.938 -5.141 1 97.44 73 PHE A O 1
ATOM 600 N N . LEU A 1 74 ? -2.168 7.32 -5.719 1 98.19 74 LEU A N 1
ATOM 601 C CA . LEU A 1 74 ? -2.533 5.91 -5.75 1 98.19 74 LEU A CA 1
ATOM 602 C C . LEU A 1 74 ? -1.747 5.168 -6.824 1 98.19 74 LEU A C 1
ATOM 604 O O . LEU A 1 74 ? -1.324 4.027 -6.613 1 98.19 74 LEU A O 1
ATOM 608 N N . GLU A 1 75 ? -1.601 5.867 -7.945 1 98.19 75 GLU A N 1
ATOM 609 C CA . GLU A 1 75 ? -0.883 5.211 -9.031 1 98.19 75 GLU A CA 1
ATOM 610 C C . GLU A 1 75 ? 0.535 4.836 -8.609 1 98.19 75 GLU A C 1
ATOM 612 O O . GLU A 1 75 ? 0.979 3.709 -8.844 1 98.19 75 GLU A O 1
ATOM 617 N N . THR A 1 76 ? 1.214 5.73 -8.008 1 97.88 76 THR A N 1
ATOM 618 C CA . THR A 1 76 ? 2.592 5.508 -7.594 1 97.88 76 THR A CA 1
ATOM 619 C C . THR A 1 76 ? 2.676 4.348 -6.602 1 97.88 76 THR A C 1
ATOM 621 O O . THR A 1 76 ? 3.527 3.467 -6.742 1 97.88 76 THR A O 1
ATOM 624 N N . ILE A 1 77 ? 1.801 4.32 -5.652 1 98.19 77 ILE A N 1
ATOM 625 C CA . ILE A 1 77 ? 1.82 3.291 -4.617 1 98.19 77 ILE A CA 1
ATOM 626 C C . ILE A 1 77 ? 1.505 1.932 -5.238 1 98.19 77 ILE A C 1
ATOM 628 O O . ILE A 1 77 ? 2.199 0.946 -4.973 1 98.19 77 ILE A O 1
ATOM 632 N N . PHE A 1 78 ? 0.532 1.865 -6.09 1 98.69 78 PHE A N 1
ATOM 633 C CA . PHE A 1 78 ? 0.099 0.584 -6.633 1 98.69 78 PHE A CA 1
ATOM 634 C C . PHE A 1 78 ? 1.117 0.049 -7.633 1 98.69 78 PHE A C 1
ATOM 636 O O . PHE A 1 78 ? 1.338 -1.161 -7.719 1 98.69 78 PHE A O 1
ATOM 643 N N . ARG A 1 79 ? 1.684 0.909 -8.414 1 98.38 79 ARG A N 1
ATOM 644 C CA . ARG A 1 79 ? 2.713 0.421 -9.32 1 98.38 79 ARG A CA 1
ATOM 645 C C . ARG A 1 79 ? 3.871 -0.209 -8.555 1 98.38 79 ARG A C 1
ATOM 647 O O . ARG A 1 79 ? 4.391 -1.254 -8.953 1 98.38 79 ARG A O 1
ATOM 654 N N . HIS A 1 80 ? 4.23 0.42 -7.508 1 98.19 80 HIS A N 1
ATOM 655 C CA . HIS A 1 80 ? 5.277 -0.152 -6.672 1 98.19 80 HIS A CA 1
ATOM 656 C C . HIS A 1 80 ? 4.832 -1.477 -6.059 1 98.19 80 HIS A C 1
ATOM 658 O O . HIS A 1 80 ? 5.602 -2.441 -6.031 1 98.19 80 HIS A O 1
ATOM 664 N N . LEU A 1 81 ? 3.639 -1.573 -5.582 1 98.31 81 LEU A N 1
ATOM 665 C CA . LEU A 1 81 ? 3.076 -2.781 -4.988 1 98.31 81 LEU A CA 1
ATOM 666 C C . LEU A 1 81 ? 3.053 -3.924 -6 1 98.31 81 LEU A C 1
ATOM 668 O O . LEU A 1 81 ? 3.49 -5.035 -5.695 1 98.31 81 LEU A O 1
ATOM 672 N N . ILE A 1 82 ? 2.529 -3.605 -7.195 1 98.38 82 ILE A N 1
ATOM 673 C CA . ILE A 1 82 ? 2.426 -4.617 -8.242 1 98.38 82 ILE A CA 1
ATOM 674 C C . ILE A 1 82 ? 3.818 -5.113 -8.617 1 98.38 82 ILE A C 1
ATOM 676 O O . ILE A 1 82 ? 4.027 -6.316 -8.797 1 98.38 82 ILE A O 1
ATOM 680 N N . ASP A 1 83 ? 4.762 -4.172 -8.648 1 97.75 83 ASP A N 1
ATOM 681 C CA . ASP A 1 83 ? 6.141 -4.539 -8.961 1 97.75 83 ASP A CA 1
ATOM 682 C C . ASP A 1 83 ? 6.711 -5.477 -7.895 1 97.75 83 ASP A C 1
ATOM 684 O O . ASP A 1 83 ? 7.328 -6.492 -8.227 1 97.75 83 ASP A O 1
ATOM 688 N N . GLU A 1 84 ? 6.535 -5.16 -6.668 1 97.69 84 GLU A N 1
ATOM 689 C CA . GLU A 1 84 ? 7.047 -5.977 -5.57 1 97.69 84 GLU A CA 1
ATOM 690 C C . GLU A 1 84 ? 6.387 -7.352 -5.555 1 97.69 84 GLU A C 1
ATOM 692 O O . GLU A 1 84 ? 7.055 -8.367 -5.344 1 97.69 84 GLU A O 1
ATOM 697 N N . CYS A 1 85 ? 5.102 -7.422 -5.754 1 98.12 85 CYS A N 1
ATOM 698 C CA . CYS A 1 85 ? 4.395 -8.695 -5.828 1 98.12 85 CYS A CA 1
ATOM 699 C C . CYS A 1 85 ? 4.895 -9.531 -7 1 98.12 85 CYS A C 1
ATOM 701 O O . CYS A 1 85 ? 5.07 -10.742 -6.875 1 98.12 85 CYS A O 1
ATOM 703 N N . GLY A 1 86 ? 5.039 -8.836 -8.117 1 97.56 86 GLY A N 1
ATOM 704 C CA . GLY A 1 86 ? 5.57 -9.523 -9.281 1 97.56 86 GLY A CA 1
ATOM 705 C C . GLY A 1 86 ? 6.93 -10.156 -9.031 1 97.56 86 GLY A C 1
ATOM 706 O O . GLY A 1 86 ? 7.195 -11.266 -9.5 1 97.56 86 GLY A O 1
ATOM 707 N N . GLN A 1 87 ? 7.781 -9.43 -8.352 1 97.06 87 GLN A N 1
ATOM 708 C CA . GLN A 1 87 ? 9.094 -9.961 -8.008 1 97.06 87 GLN A CA 1
ATOM 709 C C . GLN A 1 87 ? 8.977 -11.188 -7.113 1 97.06 87 GLN A C 1
ATOM 711 O O . GLN A 1 87 ? 9.68 -12.18 -7.312 1 97.06 87 GLN A O 1
ATOM 716 N N . GLN A 1 88 ? 8.102 -11.141 -6.156 1 97.19 88 GLN A N 1
ATOM 717 C CA . GLN A 1 88 ? 7.871 -12.289 -5.281 1 97.19 88 GLN A CA 1
ATOM 718 C C . GLN A 1 88 ? 7.332 -13.477 -6.066 1 97.19 88 GLN A C 1
ATOM 720 O O . GLN A 1 88 ? 7.754 -14.617 -5.848 1 97.19 88 GLN A O 1
ATOM 725 N N . GLU A 1 89 ? 6.406 -13.211 -6.93 1 97.75 89 GLU A N 1
ATOM 726 C CA . GLU A 1 89 ? 5.855 -14.25 -7.793 1 97.75 89 GLU A CA 1
ATOM 727 C C . GLU A 1 89 ? 6.949 -14.906 -8.633 1 97.75 89 GLU A C 1
ATOM 729 O O . GLU A 1 89 ? 7.008 -16.125 -8.75 1 97.75 89 GLU A O 1
ATOM 734 N N . HIS A 1 90 ? 7.785 -14.062 -9.172 1 97.06 90 HIS A N 1
ATOM 735 C CA . HIS A 1 90 ? 8.922 -14.5 -9.969 1 97.06 90 HIS A CA 1
ATOM 736 C C . HIS A 1 90 ? 9.82 -15.438 -9.172 1 97.06 90 HIS A C 1
ATOM 738 O O . HIS A 1 90 ? 10.156 -16.531 -9.641 1 97.06 90 HIS A O 1
ATOM 744 N N . ASP A 1 91 ? 10.203 -15.039 -8.039 1 96.38 91 ASP A N 1
ATOM 745 C CA . ASP A 1 91 ? 11.094 -15.82 -7.195 1 96.38 91 ASP A CA 1
ATOM 746 C C . ASP A 1 91 ? 10.453 -17.156 -6.797 1 96.38 91 ASP A C 1
ATOM 748 O O . ASP A 1 91 ? 11.117 -18.188 -6.781 1 96.38 91 ASP A O 1
ATOM 752 N N . PHE A 1 92 ? 9.242 -17.062 -6.426 1 96.38 92 PHE A N 1
ATOM 753 C CA . PHE A 1 92 ? 8.523 -18.266 -6.031 1 96.38 92 PHE A CA 1
ATOM 754 C C . PHE A 1 92 ? 8.445 -19.25 -7.188 1 96.38 92 PHE A C 1
ATOM 756 O O . PHE A 1 92 ? 8.656 -20.453 -7 1 96.38 92 PHE A O 1
ATOM 763 N N . TRP A 1 93 ? 8.094 -18.781 -8.359 1 96.38 93 TRP A N 1
ATOM 764 C CA . TRP A 1 93 ? 8 -19.625 -9.555 1 96.38 93 TRP A CA 1
ATOM 765 C C . TRP A 1 93 ? 9.32 -20.344 -9.82 1 96.38 93 TRP A C 1
ATOM 767 O O . TRP A 1 93 ? 9.336 -21.547 -10.086 1 96.38 93 TRP A O 1
ATOM 777 N N . LEU A 1 94 ? 10.453 -19.625 -9.695 1 96.31 94 LEU A N 1
ATOM 778 C CA . LEU A 1 94 ? 11.773 -20.188 -9.922 1 96.31 94 LEU A CA 1
ATOM 779 C C . LEU A 1 94 ? 12.07 -21.297 -8.914 1 96.31 94 LEU A C 1
ATOM 781 O O . LEU A 1 94 ? 12.641 -22.328 -9.266 1 96.31 94 LEU A O 1
ATOM 785 N N . LYS A 1 95 ? 11.719 -21 -7.715 1 94.81 95 LYS A N 1
ATOM 786 C CA . LYS A 1 95 ? 11.945 -21.984 -6.664 1 94.81 95 LYS A CA 1
ATOM 787 C C . LYS A 1 95 ? 11.18 -23.281 -6.938 1 94.81 95 LYS A C 1
ATOM 789 O O . LYS A 1 95 ? 11.688 -24.375 -6.68 1 94.81 95 LYS A O 1
ATOM 794 N N . MET A 1 96 ? 10.023 -23.203 -7.441 1 94.06 96 MET A N 1
ATOM 795 C CA . MET A 1 96 ? 9.195 -24.359 -7.766 1 94.06 96 MET A CA 1
ATOM 796 C C . MET A 1 96 ? 9.836 -25.188 -8.875 1 94.06 96 MET A C 1
ATOM 798 O O . MET A 1 96 ? 9.789 -26.422 -8.844 1 94.06 96 MET A O 1
ATOM 802 N N . GLN A 1 97 ? 10.414 -24.547 -9.789 1 90.06 97 GLN A N 1
ATOM 803 C CA . GLN A 1 97 ? 11.062 -25.234 -10.898 1 90.06 97 GLN A CA 1
ATOM 804 C C . GLN A 1 97 ? 12.312 -25.984 -10.438 1 90.06 97 GLN A C 1
ATOM 806 O O . GLN A 1 97 ? 12.609 -27.062 -10.93 1 90.06 97 GLN A O 1
ATOM 811 N N . SER A 1 98 ? 12.992 -25.344 -9.602 1 90 98 SER A N 1
ATOM 812 C CA . SER A 1 98 ? 14.219 -25.953 -9.102 1 90 98 SER A CA 1
ATOM 813 C C . SER A 1 98 ? 13.914 -27.203 -8.266 1 90 98 SER A C 1
ATOM 815 O O . SER A 1 98 ? 14.68 -28.156 -8.273 1 90 98 SER A O 1
ATOM 817 N N . ASN A 1 99 ? 12.812 -27.172 -7.566 1 88.25 99 ASN A N 1
ATOM 818 C CA . ASN A 1 99 ? 12.422 -28.297 -6.727 1 88.25 99 ASN A CA 1
ATOM 819 C C . ASN A 1 99 ? 11.891 -29.453 -7.559 1 88.25 99 ASN A C 1
ATOM 821 O O . ASN A 1 99 ? 11.977 -30.609 -7.141 1 88.25 99 ASN A O 1
ATOM 825 N N . GLN A 1 100 ? 11.234 -29.219 -8.641 1 75.94 100 GLN A N 1
ATOM 826 C CA . GLN A 1 100 ? 10.734 -30.281 -9.523 1 75.94 100 GLN A CA 1
ATOM 827 C C . GLN A 1 100 ? 11.875 -30.953 -10.281 1 75.94 100 GLN A C 1
ATOM 829 O O . GLN A 1 100 ? 11.789 -32.125 -10.641 1 75.94 100 GLN A O 1
ATOM 834 N N . LYS A 1 101 ? 12.898 -30.328 -10.562 1 70.25 101 LYS A N 1
ATOM 835 C CA . LYS A 1 101 ? 14.047 -30.922 -11.227 1 70.25 101 LYS A CA 1
ATOM 836 C C . LYS A 1 101 ? 14.867 -31.766 -10.242 1 70.25 101 LYS A C 1
ATOM 838 O O . LYS A 1 101 ? 15.625 -32.656 -10.656 1 70.25 101 LYS A O 1
ATOM 843 N N . LYS A 1 102 ? 14.641 -31.672 -8.984 1 60.66 102 LYS A N 1
ATOM 844 C CA . LYS A 1 102 ? 15.344 -32.594 -8.094 1 60.66 102 LYS A CA 1
ATOM 845 C C . LYS A 1 102 ? 14.547 -33.875 -7.898 1 60.66 102 LYS A C 1
ATOM 847 O O . LYS A 1 102 ? 15.117 -34.969 -7.879 1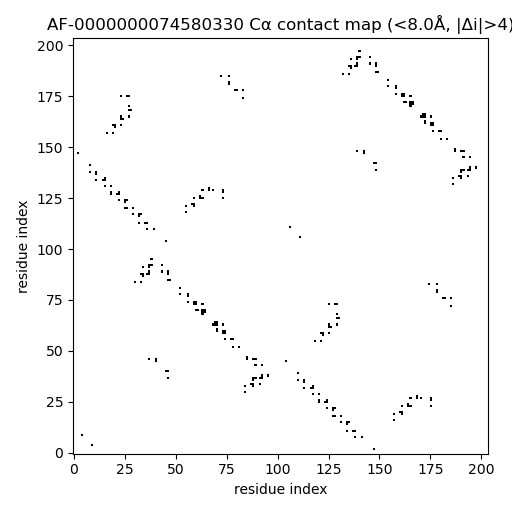 60.66 102 LYS A O 1
ATOM 852 N N . MET B 1 1 ? 1.655 -15.18 -28.125 1 43.78 1 MET B N 1
ATOM 853 C CA . MET B 1 1 ? 1.07 -16.203 -27.266 1 43.78 1 MET B CA 1
ATOM 854 C C . MET B 1 1 ? 0.106 -15.578 -26.266 1 43.78 1 MET B C 1
ATOM 856 O O . MET B 1 1 ? 0.509 -14.773 -25.438 1 43.78 1 MET B O 1
ATOM 860 N N . ASN B 1 2 ? -1.015 -15.219 -26.656 1 51.84 2 ASN B N 1
ATOM 861 C CA . ASN B 1 2 ? -2.17 -14.734 -25.906 1 51.84 2 ASN B CA 1
ATOM 862 C C . ASN B 1 2 ? -2.443 -15.602 -24.672 1 51.84 2 ASN B C 1
ATOM 864 O O . ASN B 1 2 ? -2.857 -16.75 -24.812 1 51.84 2 ASN B O 1
ATOM 868 N N . HIS B 1 3 ? -1.575 -15.609 -23.719 1 59.69 3 HIS B N 1
ATOM 869 C CA . HIS B 1 3 ? -1.688 -16.531 -22.594 1 59.69 3 HIS B CA 1
ATOM 870 C C . HIS B 1 3 ? -3.109 -16.562 -22.047 1 59.69 3 HIS B C 1
ATOM 872 O O . HIS B 1 3 ? -3.664 -15.516 -21.703 1 59.69 3 HIS B O 1
ATOM 878 N N . LEU B 1 4 ? -3.869 -17.547 -22.531 1 76.75 4 LEU B N 1
ATOM 879 C CA . LEU B 1 4 ? -5.242 -17.828 -22.125 1 76.75 4 LEU B CA 1
ATOM 880 C C . LEU B 1 4 ? -5.383 -17.781 -20.609 1 76.75 4 LEU B C 1
ATOM 882 O O . LEU B 1 4 ? -4.582 -18.391 -19.891 1 76.75 4 LEU B O 1
ATOM 886 N N . ILE B 1 5 ? -6.168 -16.844 -20.188 1 87.56 5 ILE B N 1
ATOM 887 C CA . ILE B 1 5 ? -6.523 -16.766 -18.781 1 87.56 5 ILE B CA 1
ATOM 888 C C . ILE B 1 5 ? -7.402 -17.953 -18.391 1 87.56 5 ILE B C 1
ATOM 890 O O . ILE B 1 5 ? -8.539 -18.062 -18.859 1 87.56 5 ILE B O 1
ATOM 894 N N . THR B 1 6 ? -6.926 -18.922 -17.594 1 94.25 6 THR B N 1
ATOM 895 C CA . THR B 1 6 ? -7.703 -20.047 -17.109 1 94.25 6 THR B CA 1
ATOM 896 C C . THR B 1 6 ? -8.766 -19.594 -16.109 1 94.25 6 THR B C 1
ATOM 898 O O . THR B 1 6 ? -8.656 -18.516 -15.523 1 94.25 6 THR B O 1
ATOM 901 N N . PRO B 1 7 ? -9.812 -20.406 -15.977 1 95.94 7 PRO B N 1
ATOM 902 C CA . PRO B 1 7 ? -10.844 -20.062 -14.984 1 95.94 7 PRO B CA 1
ATOM 903 C C . PRO B 1 7 ? -10.273 -19.906 -13.578 1 95.94 7 PRO B C 1
ATOM 905 O O . PRO B 1 7 ? -10.703 -19.031 -12.828 1 95.94 7 PRO B O 1
ATOM 908 N N . GLU B 1 8 ? -9.32 -20.734 -13.234 1 96.94 8 GLU B N 1
ATOM 909 C CA . GLU B 1 8 ? -8.711 -20.656 -11.914 1 96.94 8 GLU B CA 1
ATOM 910 C C . GLU B 1 8 ? -7.941 -19.344 -11.734 1 96.94 8 GLU B C 1
ATOM 912 O O . GLU B 1 8 ? -8.07 -18.672 -10.711 1 96.94 8 GLU B O 1
ATOM 917 N N . LEU B 1 9 ? -7.18 -19 -12.727 1 96.75 9 LEU B N 1
ATOM 918 C CA . LEU B 1 9 ? -6.449 -17.734 -12.688 1 96.75 9 LEU B CA 1
ATOM 919 C C . LEU B 1 9 ? -7.41 -16.547 -12.586 1 96.75 9 LEU B C 1
ATOM 921 O O . LEU B 1 9 ? -7.18 -15.633 -11.805 1 96.75 9 LEU B O 1
ATOM 925 N N . ALA B 1 10 ? -8.453 -16.625 -13.336 1 96.94 10 ALA B N 1
ATOM 926 C CA . ALA B 1 10 ? -9.445 -15.555 -13.344 1 96.94 10 ALA B CA 1
ATOM 927 C C . ALA B 1 10 ? -10.07 -15.383 -11.961 1 96.94 10 ALA B C 1
ATOM 929 O O . ALA B 1 10 ? -10.297 -14.258 -11.516 1 96.94 10 ALA B O 1
ATOM 930 N N . GLU B 1 11 ? -10.344 -16.453 -11.32 1 98.12 11 GLU B N 1
ATOM 931 C CA . GLU B 1 11 ? -10.945 -16.406 -9.992 1 98.12 11 GLU B CA 1
ATOM 932 C C . GLU B 1 11 ? -9.984 -15.789 -8.969 1 98.12 11 GLU B C 1
ATOM 934 O O . GLU B 1 11 ? -10.398 -14.992 -8.133 1 98.12 11 GLU B O 1
ATOM 939 N N . LEU B 1 12 ? -8.766 -16.141 -9.023 1 98.19 12 LEU B N 1
ATOM 940 C CA . LEU B 1 12 ? -7.762 -15.586 -8.117 1 98.19 12 LEU B CA 1
ATOM 941 C C . LEU B 1 12 ? -7.578 -14.094 -8.367 1 98.19 12 LEU B C 1
ATOM 943 O O . LEU B 1 12 ? -7.449 -13.32 -7.418 1 98.19 12 LEU B O 1
ATOM 947 N N . ARG B 1 13 ? -7.676 -13.75 -9.633 1 97.75 13 ARG B N 1
ATOM 948 C CA . ARG B 1 13 ? -7.543 -12.344 -9.984 1 97.75 13 ARG B CA 1
ATOM 949 C C . ARG B 1 13 ? -8.719 -11.531 -9.453 1 97.75 13 ARG B C 1
ATOM 951 O O . ARG B 1 13 ? -8.555 -10.383 -9.031 1 97.75 13 ARG B O 1
ATOM 958 N N . LYS B 1 14 ? -9.789 -12.125 -9.453 1 98.25 14 LYS B N 1
ATOM 959 C CA . LYS B 1 14 ? -10.961 -11.461 -8.891 1 98.25 14 LYS B CA 1
ATOM 960 C C . LYS B 1 14 ? -10.773 -11.203 -7.395 1 98.25 14 LYS B C 1
ATOM 962 O O . LYS B 1 14 ? -11.156 -10.141 -6.895 1 98.25 14 LYS B O 1
ATOM 967 N N . CYS B 1 15 ? -10.219 -12.117 -6.715 1 98.62 15 CYS B N 1
ATOM 968 C CA . CYS B 1 15 ? -9.945 -11.945 -5.293 1 98.62 15 CYS B CA 1
ATOM 969 C C . CYS B 1 15 ? -8.914 -10.844 -5.062 1 98.62 15 CYS B C 1
ATOM 971 O O . CYS B 1 15 ? -9.094 -10 -4.18 1 98.62 15 CYS B O 1
ATOM 973 N N . ILE B 1 16 ? -7.891 -10.844 -5.863 1 98.69 16 ILE B N 1
ATOM 974 C CA . ILE B 1 16 ? -6.855 -9.812 -5.77 1 98.69 16 ILE B CA 1
ATOM 975 C C . ILE B 1 16 ? -7.469 -8.438 -6.031 1 98.69 16 ILE B C 1
ATOM 977 O O . ILE B 1 16 ? -7.18 -7.477 -5.316 1 98.69 16 ILE B O 1
ATOM 981 N N . ASP B 1 17 ? -8.375 -8.414 -7.023 1 98.69 17 ASP B N 1
ATOM 982 C CA . ASP B 1 17 ? -9.039 -7.156 -7.348 1 98.69 17 ASP B CA 1
ATOM 983 C C . ASP B 1 17 ? -9.859 -6.645 -6.164 1 98.69 17 ASP B C 1
ATOM 985 O O . ASP B 1 17 ? -9.93 -5.434 -5.93 1 98.69 17 ASP B O 1
ATOM 989 N N . HIS B 1 18 ? -10.445 -7.52 -5.488 1 98.44 18 HIS B N 1
ATOM 990 C CA . HIS B 1 18 ? -11.195 -7.164 -4.293 1 98.44 18 HIS B CA 1
ATOM 991 C C . HIS B 1 18 ? -10.281 -6.566 -3.227 1 98.44 18 HIS B C 1
ATOM 993 O O . HIS B 1 18 ? -10.594 -5.52 -2.65 1 98.44 18 HIS B O 1
ATOM 999 N N . TYR B 1 19 ? -9.172 -7.164 -2.967 1 98.56 19 TYR B N 1
ATOM 1000 C CA . TYR B 1 19 ? -8.203 -6.645 -2.006 1 98.56 19 TYR B CA 1
ATOM 1001 C C . TYR B 1 19 ? -7.664 -5.289 -2.453 1 98.56 19 TYR B C 1
ATOM 1003 O O . TYR B 1 19 ? -7.465 -4.391 -1.634 1 98.56 19 TYR B O 1
ATOM 1011 N N . ASP B 1 20 ? -7.465 -5.18 -3.76 1 98.75 20 ASP B N 1
ATOM 1012 C CA . ASP B 1 20 ? -6.938 -3.928 -4.301 1 98.75 20 ASP B CA 1
ATOM 1013 C C . ASP B 1 20 ? -7.895 -2.77 -4.027 1 98.75 20 ASP B C 1
ATOM 1015 O O . ASP B 1 20 ? -7.457 -1.66 -3.713 1 98.75 20 ASP B O 1
ATOM 1019 N N . GLN B 1 21 ? -9.148 -3.008 -4.156 1 98.62 21 GLN B N 1
ATOM 1020 C CA . GLN B 1 21 ? -10.133 -1.973 -3.877 1 98.62 21 GLN B CA 1
ATOM 1021 C C . GLN B 1 21 ? -10.094 -1.561 -2.408 1 98.62 21 GLN B C 1
ATOM 1023 O O . GLN B 1 21 ? -10.109 -0.369 -2.092 1 98.62 21 GLN B O 1
ATOM 1028 N N . GLN B 1 22 ? -10.031 -2.496 -1.532 1 98.75 22 GLN B N 1
ATOM 1029 C CA . GLN B 1 22 ? -9.953 -2.211 -0.103 1 98.75 22 GLN B CA 1
ATOM 1030 C C . GLN B 1 22 ? -8.68 -1.442 0.237 1 98.75 22 GLN B C 1
ATOM 1032 O O . GLN B 1 22 ? -8.719 -0.473 0.998 1 98.75 22 GLN B O 1
ATOM 1037 N N . LEU B 1 23 ? -7.602 -1.864 -0.336 1 98.81 23 LEU B N 1
ATOM 1038 C CA . LEU B 1 23 ? -6.32 -1.195 -0.132 1 98.81 23 LEU B CA 1
ATOM 1039 C C . LEU B 1 23 ? -6.395 0.264 -0.568 1 98.81 23 LEU B C 1
ATOM 1041 O O . LEU B 1 23 ? -5.957 1.157 0.16 1 98.81 23 LEU B O 1
ATOM 1045 N N . ALA B 1 24 ? -6.957 0.456 -1.726 1 98.81 24 ALA B N 1
ATOM 1046 C CA . ALA B 1 24 ? -7.059 1.81 -2.264 1 98.81 24 ALA B CA 1
ATOM 1047 C C . ALA B 1 24 ? -7.855 2.713 -1.329 1 98.81 24 ALA B C 1
ATOM 1049 O O . ALA B 1 24 ? -7.449 3.844 -1.051 1 98.81 24 ALA B O 1
ATOM 1050 N N . HIS B 1 25 ? -8.977 2.217 -0.822 1 98.81 25 HIS B N 1
ATOM 1051 C CA . HIS B 1 25 ? -9.805 2.996 0.094 1 98.81 25 HIS B CA 1
ATOM 1052 C C . HIS B 1 25 ? -9.047 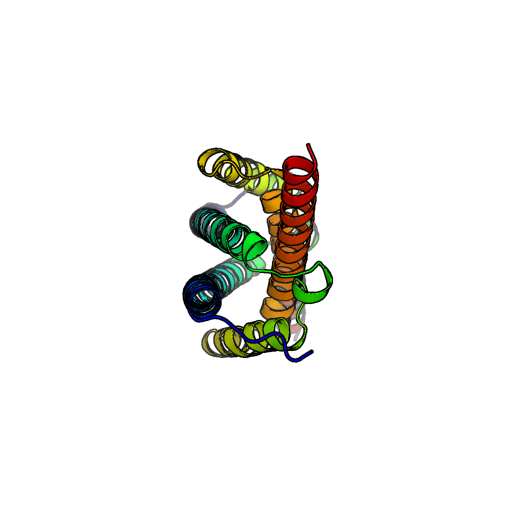3.314 1.38 1 98.81 25 HIS B C 1
ATOM 1054 O O . HIS B 1 25 ? -9.078 4.453 1.854 1 98.81 25 HIS B O 1
ATOM 1060 N N . LEU B 1 26 ? -8.375 2.336 1.926 1 98.75 26 LEU B N 1
ATOM 1061 C CA . LEU B 1 26 ? -7.617 2.537 3.156 1 98.75 26 LEU B CA 1
ATOM 1062 C C . LEU B 1 26 ? -6.492 3.545 2.943 1 98.75 26 LEU B C 1
ATOM 1064 O O . LEU B 1 26 ? -6.238 4.391 3.807 1 98.75 26 LEU B O 1
ATOM 1068 N N . LEU B 1 27 ? -5.832 3.471 1.801 1 98.75 27 LEU B N 1
ATOM 1069 C CA . LEU B 1 27 ? -4.738 4.387 1.488 1 98.75 27 LEU B CA 1
ATOM 1070 C C . LEU B 1 27 ? -5.246 5.82 1.378 1 98.75 27 LEU B C 1
ATOM 1072 O O . LEU B 1 27 ? -4.59 6.75 1.852 1 98.75 27 LEU B O 1
ATOM 1076 N N . CYS B 1 28 ? -6.375 5.988 0.751 1 98.69 28 CYS B N 1
ATOM 1077 C CA . CYS B 1 28 ? -6.969 7.316 0.628 1 98.69 28 CYS B CA 1
ATOM 1078 C C . CYS B 1 28 ? -7.34 7.879 1.995 1 98.69 28 CYS B C 1
ATOM 1080 O O . CYS B 1 28 ? -7.055 9.039 2.291 1 98.69 28 CYS B O 1
ATOM 1082 N N . GLN B 1 29 ? -7.934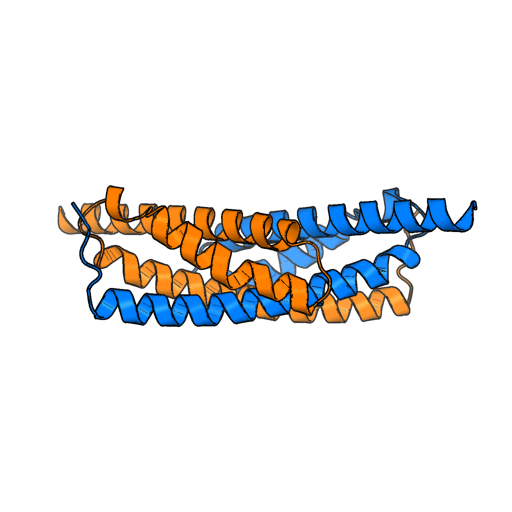 7.047 2.805 1 98.44 29 GLN B N 1
ATOM 1083 C CA . GLN B 1 29 ? -8.289 7.473 4.152 1 98.44 29 GLN B CA 1
ATOM 1084 C C . GLN B 1 29 ? -7.051 7.844 4.961 1 98.44 29 GLN B C 1
ATOM 1086 O O . GLN B 1 29 ? -7.043 8.852 5.672 1 98.44 29 GLN B O 1
ATOM 1091 N N . ARG B 1 30 ? -6.07 7.102 4.863 1 98.62 30 ARG B N 1
ATOM 1092 C CA . ARG B 1 30 ? -4.816 7.367 5.559 1 98.62 30 ARG B CA 1
ATOM 1093 C C . ARG B 1 30 ? -4.227 8.711 5.133 1 98.62 30 ARG B C 1
ATOM 1095 O O . ARG B 1 30 ? -3.744 9.477 5.969 1 98.62 30 ARG B O 1
ATOM 1102 N N . LEU B 1 31 ? -4.211 8.945 3.822 1 98.5 31 LEU B N 1
ATOM 1103 C CA . LEU B 1 31 ? -3.656 10.203 3.324 1 98.5 31 LEU B CA 1
ATOM 1104 C C . LEU B 1 31 ? -4.457 11.391 3.838 1 98.5 31 LEU B C 1
ATOM 1106 O O . LEU B 1 31 ? -3.889 12.438 4.16 1 98.5 31 LEU B O 1
ATOM 1110 N N . LEU B 1 32 ? -5.77 11.219 3.916 1 98.25 32 LEU B N 1
ATOM 1111 C CA . LEU B 1 32 ? -6.602 12.297 4.438 1 98.25 32 LEU B CA 1
ATOM 1112 C C . LEU B 1 32 ? -6.234 12.617 5.883 1 98.25 32 LEU B C 1
ATOM 1114 O O . LEU B 1 32 ? -6.219 13.781 6.281 1 98.25 32 LEU B O 1
ATOM 1118 N N . LEU B 1 33 ? -5.934 11.609 6.672 1 98.56 33 LEU B N 1
ATOM 1119 C CA . LEU B 1 33 ? -5.484 11.82 8.047 1 98.56 33 LEU B CA 1
ATOM 1120 C C . LEU B 1 33 ? -4.129 12.516 8.078 1 98.56 33 LEU B C 1
ATOM 1122 O O . LEU B 1 33 ? -3.891 13.391 8.906 1 98.56 33 LEU B O 1
ATOM 1126 N N . VAL B 1 34 ? -3.242 12.117 7.168 1 97.94 34 VAL B N 1
ATOM 1127 C CA . VAL B 1 34 ? -1.923 12.734 7.074 1 97.94 34 VAL B CA 1
ATOM 1128 C C . VAL B 1 34 ? -2.07 14.219 6.762 1 97.94 34 VAL B C 1
ATOM 1130 O O . VAL B 1 34 ? -1.362 15.055 7.336 1 97.94 34 VAL B O 1
ATOM 1133 N N . LYS B 1 35 ? -3 14.523 5.93 1 96.56 35 LYS B N 1
ATOM 1134 C CA . LYS B 1 35 ? -3.234 15.922 5.578 1 96.56 35 LYS B CA 1
ATOM 1135 C C . LYS B 1 35 ? -3.736 16.719 6.781 1 96.56 35 LYS B C 1
ATOM 1137 O O . LYS B 1 35 ? -3.455 17.906 6.906 1 96.56 35 LYS B O 1
ATOM 1142 N N . LYS B 1 36 ? -4.441 16.047 7.656 1 97.5 36 LYS B N 1
ATOM 1143 C CA . LYS B 1 36 ? -4.93 16.688 8.875 1 97.5 36 LYS B CA 1
ATOM 1144 C C . LYS B 1 36 ? -3.793 16.938 9.859 1 97.5 36 LYS B C 1
ATOM 1146 O O . LYS B 1 36 ? -3.92 17.766 10.766 1 97.5 36 LYS B O 1
ATOM 1151 N N . ILE B 1 37 ? -2.709 16.25 9.703 1 97.38 37 ILE B N 1
ATOM 1152 C CA . ILE B 1 37 ? -1.558 16.375 10.594 1 97.38 37 ILE B CA 1
ATOM 1153 C C . ILE B 1 37 ? -0.716 17.578 10.18 1 97.38 37 ILE B C 1
ATOM 1155 O O . ILE B 1 37 ? -0.078 18.219 11.016 1 97.38 37 ILE B O 1
ATOM 1159 N N . ALA B 1 38 ? -0.755 18 8.938 1 95.88 38 ALA B N 1
ATOM 1160 C CA . ALA B 1 38 ? 0.119 19 8.352 1 95.88 38 ALA B CA 1
ATOM 1161 C C . ALA B 1 38 ? 0.029 20.312 9.125 1 95.88 38 ALA B C 1
ATOM 1163 O O . ALA B 1 38 ? 1.051 20.891 9.523 1 95.88 38 ALA B O 1
ATOM 1164 N N . PRO B 1 39 ? -1.193 20.734 9.438 1 95.31 39 PRO B N 1
ATOM 1165 C CA . PRO B 1 39 ? -1.305 22.016 10.133 1 95.31 39 PRO B CA 1
ATOM 1166 C C . PRO B 1 39 ? -0.76 21.953 11.562 1 95.31 39 PRO B C 1
ATOM 1168 O O . PRO B 1 39 ? -0.548 23 12.188 1 95.31 39 PRO B O 1
ATOM 1171 N N . LEU B 1 40 ? -0.629 20.812 12.078 1 95.62 40 LEU B N 1
ATOM 1172 C CA . LEU B 1 40 ? -0.16 20.656 13.453 1 95.62 40 LEU B CA 1
ATOM 1173 C C . LEU B 1 40 ? 1.362 20.719 13.516 1 95.62 40 LEU B C 1
ATOM 1175 O O . LEU B 1 40 ? 1.939 20.781 14.609 1 95.62 40 LEU B O 1
ATOM 1179 N N . LYS B 1 41 ? 2.002 20.75 12.328 1 95.5 41 LYS B N 1
ATOM 1180 C CA . LYS B 1 41 ? 3.459 20.766 12.266 1 95.5 41 LYS B CA 1
ATOM 1181 C C . LYS B 1 41 ? 3.988 22.203 12.32 1 95.5 41 LYS B C 1
ATOM 1183 O O . LYS B 1 41 ? 3.58 23.047 11.523 1 95.5 41 LYS B O 1
ATOM 1188 N N . PRO B 1 42 ? 4.91 22.438 13.25 1 93.25 42 PRO B N 1
ATOM 1189 C CA . PRO B 1 42 ? 5.379 23.812 13.414 1 93.25 42 PRO B CA 1
ATOM 1190 C C . PRO B 1 42 ? 6.305 24.25 12.281 1 93.25 42 PRO B C 1
ATOM 1192 O O . PRO B 1 42 ? 6.461 25.453 12.047 1 93.25 42 PRO B O 1
ATOM 1195 N N . ASP B 1 43 ? 7.008 23.344 11.625 1 93.44 43 ASP B N 1
ATOM 1196 C CA . ASP B 1 43 ? 7.914 23.641 10.523 1 93.44 43 ASP B CA 1
ATOM 1197 C C . ASP B 1 43 ? 8.102 22.406 9.633 1 93.44 43 ASP B C 1
ATOM 1199 O O . ASP B 1 43 ? 7.59 21.328 9.938 1 93.44 43 ASP B O 1
ATOM 1203 N N . LEU B 1 44 ? 8.812 22.594 8.555 1 91 44 LEU B N 1
ATOM 1204 C CA . LEU B 1 44 ? 8.977 21.547 7.555 1 91 44 LEU B CA 1
ATOM 1205 C C . LEU B 1 44 ? 9.805 20.391 8.109 1 91 44 LEU B C 1
ATOM 1207 O O . LEU B 1 44 ? 9.578 19.234 7.758 1 91 44 LEU B O 1
ATOM 1211 N N . ALA B 1 45 ? 10.719 20.719 8.938 1 91.31 45 ALA B N 1
ATOM 1212 C CA . ALA B 1 45 ? 11.602 19.703 9.5 1 91.31 45 ALA B CA 1
ATOM 1213 C C . ALA B 1 45 ? 10.82 18.719 10.383 1 91.31 45 ALA B C 1
ATOM 1215 O O . ALA B 1 45 ? 11.266 17.594 10.617 1 91.31 45 ALA B O 1
ATOM 1216 N N . SER B 1 46 ? 9.625 19.156 10.844 1 94 46 SER B N 1
ATOM 1217 C CA . SER B 1 46 ? 8.812 18.359 11.75 1 94 46 SER B CA 1
ATOM 1218 C C . SER B 1 46 ? 7.91 17.406 10.977 1 94 46 SER B C 1
ATOM 1220 O O . SER B 1 46 ? 7.215 16.578 11.578 1 94 46 SER B O 1
ATOM 1222 N N . ILE B 1 47 ? 8.016 17.438 9.695 1 94.31 47 ILE B N 1
ATOM 1223 C CA . ILE B 1 47 ? 7.16 16.594 8.867 1 94.31 47 ILE B CA 1
ATOM 1224 C C . ILE B 1 47 ? 7.75 15.195 8.773 1 94.31 47 ILE B C 1
ATOM 1226 O O . ILE B 1 47 ? 7.043 14.203 8.969 1 94.31 47 ILE B O 1
ATOM 1230 N N . ARG B 1 48 ? 9.031 15.164 8.539 1 94.19 48 ARG B N 1
ATOM 1231 C CA . ARG B 1 48 ? 9.68 13.852 8.477 1 94.19 48 ARG B CA 1
ATOM 1232 C C . ARG B 1 48 ? 10.391 13.531 9.789 1 94.19 48 ARG B C 1
ATOM 1234 O O . ARG B 1 48 ? 11.461 14.078 10.07 1 94.19 48 ARG B O 1
ATOM 1241 N N . VAL B 1 49 ? 9.828 12.688 10.547 1 95.31 49 VAL B N 1
ATOM 1242 C CA . VAL B 1 49 ? 10.383 12.273 11.836 1 95.31 49 VAL B CA 1
ATOM 1243 C C . VAL B 1 49 ? 10.836 10.82 11.758 1 95.31 49 VAL B C 1
ATOM 1245 O O . VAL B 1 49 ? 10.016 9.906 11.727 1 95.31 49 VAL B O 1
ATOM 1248 N N . GLU B 1 50 ? 12.086 10.625 11.797 1 96.12 50 GLU B N 1
ATOM 1249 C CA . GLU B 1 50 ? 12.672 9.297 11.617 1 96.12 50 GLU B CA 1
ATOM 1250 C C . GLU B 1 50 ? 12.18 8.328 12.695 1 96.12 50 GLU B C 1
ATOM 1252 O O . GLU B 1 50 ? 11.914 7.16 12.406 1 96.12 50 GLU B O 1
ATOM 1257 N N . ALA B 1 51 ? 12.094 8.742 13.859 1 96.25 51 ALA B N 1
ATOM 1258 C CA . ALA B 1 51 ? 11.633 7.891 14.953 1 96.25 51 ALA B CA 1
ATOM 1259 C C . ALA B 1 51 ? 10.211 7.398 14.703 1 96.25 51 ALA B C 1
ATOM 1261 O O . ALA B 1 51 ? 9.883 6.25 15.016 1 96.25 51 ALA B O 1
ATOM 1262 N N . ARG B 1 52 ? 9.344 8.273 14.133 1 97.19 52 ARG B N 1
ATOM 1263 C CA . ARG B 1 52 ? 7.969 7.891 13.82 1 97.19 52 ARG B CA 1
ATOM 1264 C C . ARG B 1 52 ? 7.926 6.875 12.688 1 97.19 52 ARG B C 1
ATOM 1266 O O . ARG B 1 52 ? 7.156 5.914 12.734 1 97.19 52 ARG B O 1
ATOM 1273 N N . ILE B 1 53 ? 8.742 7.098 11.711 1 98 53 ILE B N 1
ATOM 1274 C CA . ILE B 1 53 ? 8.828 6.172 10.586 1 98 53 ILE B CA 1
ATOM 1275 C C . ILE B 1 53 ? 9.227 4.785 11.086 1 98 53 ILE B C 1
ATOM 1277 O O . ILE B 1 53 ? 8.578 3.789 10.758 1 98 53 ILE B O 1
ATOM 1281 N N . GLU B 1 54 ? 10.273 4.746 11.906 1 98.06 54 GLU B N 1
ATOM 1282 C CA . GLU B 1 54 ? 10.742 3.475 12.445 1 98.06 54 GLU B CA 1
ATOM 1283 C C . GLU B 1 54 ? 9.688 2.82 13.328 1 98.06 54 GLU B C 1
ATOM 1285 O O . GLU B 1 54 ? 9.547 1.595 13.344 1 98.06 54 GLU B O 1
ATOM 1290 N N . GLU B 1 55 ? 8.953 3.559 14.031 1 98.12 55 GLU B N 1
ATOM 1291 C CA . GLU B 1 55 ? 7.859 3.051 14.844 1 98.12 55 GLU B CA 1
ATOM 1292 C C . GLU B 1 55 ? 6.805 2.357 13.984 1 98.12 55 GLU B C 1
ATOM 1294 O O . GLU B 1 55 ? 6.348 1.262 14.32 1 98.12 55 GLU B O 1
ATOM 1299 N N . ILE B 1 56 ? 6.414 3 12.906 1 98.69 56 ILE B N 1
ATOM 1300 C CA . ILE B 1 56 ? 5.43 2.43 11.992 1 98.69 56 ILE B CA 1
ATOM 1301 C C . ILE B 1 56 ? 5.953 1.114 11.422 1 98.69 56 ILE B C 1
ATOM 1303 O O . ILE B 1 56 ? 5.25 0.099 11.445 1 98.69 56 ILE B O 1
ATOM 1307 N N . ILE B 1 57 ? 7.195 1.167 11 1 98.5 57 ILE B N 1
ATOM 1308 C CA . ILE B 1 57 ? 7.805 -0.008 10.383 1 98.5 57 ILE B CA 1
ATOM 1309 C C . ILE B 1 57 ? 7.863 -1.147 11.398 1 98.5 57 ILE B C 1
ATOM 1311 O O . ILE B 1 57 ? 7.484 -2.279 11.094 1 98.5 57 ILE B O 1
ATOM 1315 N N . HIS B 1 58 ? 8.266 -0.871 12.555 1 97.94 58 HIS B N 1
ATOM 1316 C CA . HIS B 1 58 ? 8.383 -1.874 13.609 1 97.94 58 HIS B CA 1
ATOM 1317 C C . HIS B 1 58 ? 7.023 -2.486 13.938 1 97.94 58 HIS B C 1
ATOM 1319 O O . HIS B 1 58 ? 6.938 -3.674 14.258 1 97.94 58 HIS B O 1
ATOM 1325 N N . ARG B 1 59 ? 6 -1.772 13.812 1 97.88 59 ARG B N 1
ATOM 1326 C CA . ARG B 1 59 ? 4.656 -2.229 14.156 1 97.88 59 ARG B CA 1
ATOM 1327 C C . ARG B 1 59 ? 4.094 -3.141 13.07 1 97.88 59 ARG B C 1
ATOM 1329 O O . ARG B 1 59 ? 3.385 -4.105 13.367 1 97.88 59 ARG B O 1
ATOM 1336 N N . VAL B 1 60 ? 4.434 -2.809 11.844 1 97.75 60 VAL B N 1
ATOM 1337 C CA . VAL B 1 60 ? 3.754 -3.523 10.766 1 97.75 60 VAL B CA 1
ATOM 1338 C C . VAL B 1 60 ? 4.551 -4.773 10.391 1 97.75 60 VAL B C 1
ATOM 1340 O O . VAL B 1 60 ? 3.98 -5.766 9.93 1 97.75 60 VAL B O 1
ATOM 1343 N N . ILE B 1 61 ? 5.836 -4.809 10.594 1 96.56 61 ILE B N 1
ATOM 1344 C CA . ILE B 1 61 ? 6.73 -5.859 10.117 1 96.56 61 ILE B CA 1
ATOM 1345 C C . ILE B 1 61 ? 6.336 -7.195 10.734 1 96.56 61 ILE B C 1
ATOM 1347 O O . ILE B 1 61 ? 6.289 -8.219 10.039 1 96.56 61 ILE B O 1
ATOM 1351 N N . PRO B 1 62 ? 5.953 -7.293 12.031 1 97.81 62 PRO B N 1
ATOM 1352 C CA . PRO B 1 62 ? 5.609 -8.586 12.633 1 97.81 62 PRO B CA 1
ATOM 1353 C C . PRO B 1 62 ? 4.367 -9.211 12.008 1 97.81 62 PRO B C 1
ATOM 1355 O O . PRO B 1 62 ? 4.172 -10.43 12.109 1 97.81 62 PRO B O 1
ATOM 1358 N N . ILE B 1 63 ? 3.533 -8.477 11.391 1 98.44 63 ILE B N 1
ATOM 1359 C CA . ILE B 1 63 ? 2.336 -9 10.742 1 98.44 63 ILE B CA 1
ATOM 1360 C C . ILE B 1 63 ? 2.732 -9.945 9.617 1 98.44 63 ILE B C 1
ATOM 1362 O O . ILE B 1 63 ? 2.053 -10.945 9.367 1 98.44 63 ILE B O 1
ATOM 1366 N N . ALA B 1 64 ? 3.844 -9.625 8.961 1 98.12 64 ALA B N 1
ATOM 1367 C CA . ALA B 1 64 ? 4.352 -10.508 7.918 1 98.12 64 ALA B CA 1
ATOM 1368 C C . ALA B 1 64 ? 4.617 -11.906 8.469 1 98.12 64 ALA B C 1
ATOM 1370 O O . ALA B 1 64 ? 4.371 -12.906 7.789 1 98.12 64 ALA B O 1
ATOM 1371 N N . ASP B 1 65 ? 5.082 -11.977 9.727 1 97.69 65 ASP B N 1
ATOM 1372 C CA . ASP B 1 65 ? 5.391 -13.25 10.367 1 97.69 65 ASP B CA 1
ATOM 1373 C C . ASP B 1 65 ? 4.129 -14.086 10.555 1 97.69 65 ASP B C 1
ATOM 1375 O O . ASP B 1 65 ? 4.164 -15.312 10.422 1 97.69 65 ASP B O 1
ATOM 1379 N N . GLU B 1 66 ? 3.088 -13.469 10.852 1 97.5 66 GLU B N 1
ATOM 1380 C CA . GLU B 1 66 ? 1.814 -14.156 11.062 1 97.5 66 GLU B CA 1
ATOM 1381 C C . GLU B 1 66 ? 1.357 -14.875 9.797 1 97.5 66 GLU B C 1
ATOM 1383 O O . GLU B 1 66 ? 0.631 -15.867 9.867 1 97.5 66 GLU B O 1
ATOM 1388 N N . TYR B 1 67 ? 1.817 -14.414 8.648 1 97.81 67 TYR B N 1
ATOM 1389 C CA . TYR B 1 67 ? 1.371 -14.961 7.367 1 97.81 67 TYR B CA 1
ATOM 1390 C C . TYR B 1 67 ? 2.471 -15.789 6.715 1 97.81 67 TYR B C 1
ATOM 1392 O O . TYR B 1 67 ? 2.307 -16.281 5.594 1 97.81 67 TYR B O 1
ATOM 1400 N N . GLY B 1 68 ? 3.645 -15.867 7.34 1 97.06 68 GLY B N 1
ATOM 1401 C CA . GLY B 1 68 ? 4.77 -16.578 6.766 1 97.06 68 GLY B CA 1
ATOM 1402 C C . GLY B 1 68 ? 5.375 -15.883 5.562 1 97.06 68 GLY B C 1
ATOM 1403 O O . GLY B 1 68 ? 5.836 -16.547 4.625 1 97.06 68 GLY B O 1
ATOM 1404 N N . ILE B 1 69 ? 5.258 -14.609 5.539 1 96.56 69 ILE B N 1
ATOM 1405 C CA . ILE B 1 69 ? 5.77 -13.773 4.457 1 96.56 69 ILE B CA 1
ATOM 1406 C C . ILE B 1 69 ? 7.066 -13.102 4.895 1 96.56 69 ILE B C 1
ATOM 1408 O O . ILE B 1 69 ? 7.246 -12.797 6.074 1 96.56 69 ILE B O 1
ATOM 1412 N N . ASP B 1 70 ? 7.957 -12.914 3.988 1 96 70 ASP B N 1
ATOM 1413 C CA . ASP B 1 70 ? 9.203 -12.203 4.258 1 96 70 ASP B CA 1
ATOM 1414 C C . ASP B 1 70 ? 8.93 -10.789 4.766 1 96 70 ASP B C 1
ATOM 1416 O O . ASP B 1 70 ? 8.195 -10.031 4.137 1 96 70 ASP B O 1
ATOM 1420 N N . ARG B 1 71 ? 9.594 -10.398 5.805 1 97.5 71 ARG B N 1
ATOM 1421 C CA . ARG B 1 71 ? 9.445 -9.086 6.422 1 97.5 71 ARG B CA 1
ATOM 1422 C C . ARG B 1 71 ? 9.812 -7.977 5.441 1 97.5 71 ARG B C 1
ATOM 1424 O O . ARG B 1 71 ? 9.25 -6.887 5.492 1 97.5 71 ARG B O 1
ATOM 1431 N N . GLN B 1 72 ? 10.766 -8.289 4.594 1 97.31 72 GLN B N 1
ATOM 1432 C CA . GLN B 1 72 ? 11.273 -7.293 3.662 1 97.31 72 GLN B CA 1
ATOM 1433 C C . GLN B 1 72 ? 10.18 -6.82 2.707 1 97.31 72 GLN B C 1
ATOM 1435 O O . GLN B 1 72 ? 10.18 -5.664 2.281 1 97.31 72 GLN B O 1
ATOM 1440 N N . PHE B 1 73 ? 9.273 -7.707 2.404 1 97.44 73 PHE B N 1
ATOM 1441 C CA . PHE B 1 73 ? 8.164 -7.34 1.531 1 97.44 73 PHE B CA 1
ATOM 1442 C C . PHE B 1 73 ? 7.371 -6.184 2.125 1 97.44 73 PHE B C 1
ATOM 1444 O O . PHE B 1 73 ? 7.234 -5.133 1.498 1 97.44 73 PHE B O 1
ATOM 1451 N N . LEU B 1 74 ? 6.898 -6.297 3.346 1 98.19 74 LEU B N 1
ATOM 1452 C CA . LEU B 1 74 ? 6.102 -5.258 3.988 1 98.19 74 LEU B CA 1
ATOM 1453 C C . LEU B 1 74 ? 6.934 -4 4.219 1 98.19 74 LEU B C 1
ATOM 1455 O O . LEU B 1 74 ? 6.438 -2.885 4.051 1 98.19 74 LEU B O 1
ATOM 1459 N N . GLU B 1 75 ? 8.18 -4.266 4.605 1 98.19 75 GLU B N 1
ATOM 1460 C CA . GLU B 1 75 ? 9.031 -3.109 4.875 1 98.19 75 GLU B CA 1
ATOM 1461 C C . GLU B 1 75 ? 9.18 -2.232 3.635 1 98.19 75 GLU B C 1
ATOM 1463 O O . GLU B 1 75 ? 9.039 -1.011 3.711 1 98.19 75 GLU B O 1
ATOM 1468 N N . THR B 1 76 ? 9.438 -2.824 2.547 1 97.88 76 THR B N 1
ATOM 1469 C CA . THR B 1 76 ? 9.641 -2.094 1.301 1 97.88 76 THR B CA 1
ATOM 1470 C C . THR B 1 76 ? 8.391 -1.307 0.924 1 97.88 76 THR B C 1
ATOM 1472 O O . THR B 1 76 ? 8.469 -0.127 0.576 1 97.88 76 THR B O 1
ATOM 1475 N N . ILE B 1 77 ? 7.258 -1.917 1.022 1 98.19 77 ILE B N 1
ATOM 1476 C CA . ILE B 1 77 ? 6 -1.282 0.635 1 98.19 77 ILE B CA 1
ATOM 1477 C C . ILE B 1 77 ? 5.699 -0.12 1.579 1 98.19 77 ILE B C 1
ATOM 1479 O O . ILE B 1 77 ? 5.355 0.977 1.133 1 98.19 77 ILE B O 1
ATOM 1483 N N . PHE B 1 78 ? 5.883 -0.306 2.848 1 98.69 78 PHE B N 1
ATOM 1484 C CA . PHE B 1 78 ? 5.508 0.717 3.816 1 98.69 78 PHE B CA 1
ATOM 1485 C C . PHE B 1 78 ? 6.488 1.885 3.775 1 98.69 78 PHE B C 1
ATOM 1487 O O . PHE B 1 78 ? 6.09 3.039 3.953 1 98.69 78 PHE B O 1
ATOM 1494 N N . ARG B 1 79 ? 7.723 1.594 3.598 1 98.31 79 ARG B N 1
ATOM 1495 C CA . ARG B 1 79 ? 8.656 2.707 3.479 1 98.31 79 ARG B CA 1
ATOM 1496 C C . ARG B 1 79 ? 8.305 3.594 2.289 1 98.31 79 ARG B C 1
ATOM 1498 O O . ARG B 1 79 ? 8.359 4.82 2.387 1 98.31 79 ARG B O 1
ATOM 1505 N N . HIS B 1 80 ? 7.961 2.977 1.236 1 98.19 80 HIS B N 1
ATOM 1506 C CA . HIS B 1 80 ? 7.531 3.744 0.072 1 98.19 80 HIS B CA 1
ATOM 1507 C C . HIS B 1 80 ? 6.254 4.52 0.364 1 98.19 80 HIS B C 1
ATOM 1509 O O . HIS B 1 80 ? 6.133 5.691 -0.008 1 98.19 80 HIS B O 1
ATOM 1515 N N . LEU B 1 81 ? 5.305 3.926 1.013 1 98.31 81 LEU B N 1
ATOM 1516 C CA . LEU B 1 81 ? 4.039 4.555 1.379 1 98.31 81 LEU B CA 1
ATOM 1517 C C . LEU B 1 81 ? 4.27 5.762 2.281 1 98.31 81 LEU B C 1
ATOM 1519 O O . LEU B 1 81 ? 3.727 6.84 2.035 1 98.31 81 LEU B O 1
ATOM 1523 N N . ILE B 1 82 ? 5.09 5.539 3.312 1 98.31 82 ILE B N 1
ATOM 1524 C CA . ILE B 1 82 ? 5.371 6.605 4.266 1 98.31 82 ILE B CA 1
ATOM 1525 C C . ILE B 1 82 ? 6.066 7.766 3.553 1 98.31 82 ILE B C 1
ATOM 1527 O O . ILE B 1 82 ? 5.746 8.93 3.797 1 98.31 82 ILE B O 1
ATOM 1531 N N . ASP B 1 83 ? 6.953 7.41 2.627 1 97.69 83 ASP B N 1
ATOM 1532 C CA . ASP B 1 83 ? 7.648 8.438 1.855 1 97.69 83 ASP B CA 1
ATOM 1533 C C . ASP B 1 83 ? 6.668 9.242 1.008 1 97.69 83 ASP B C 1
ATOM 1535 O O . ASP B 1 83 ? 6.73 10.477 0.981 1 97.69 83 ASP B O 1
ATOM 1539 N N . GLU B 1 84 ? 5.793 8.594 0.324 1 97.56 84 GLU B N 1
ATOM 1540 C CA . GLU B 1 84 ? 4.816 9.266 -0.527 1 97.56 84 GLU B CA 1
ATOM 1541 C C . GLU B 1 84 ? 3.865 10.125 0.299 1 97.56 84 GLU B C 1
ATOM 1543 O O . GLU B 1 84 ? 3.539 11.25 -0.092 1 97.56 84 GLU B O 1
ATOM 1548 N N . CYS B 1 85 ? 3.402 9.633 1.406 1 98.12 85 CYS B N 1
ATOM 1549 C CA . CYS B 1 85 ? 2.547 10.414 2.299 1 98.12 85 CYS B CA 1
ATOM 1550 C C . CYS B 1 85 ? 3.281 11.633 2.83 1 98.12 85 CYS B C 1
ATOM 1552 O O . CYS B 1 85 ? 2.705 12.719 2.914 1 98.12 85 CYS B O 1
ATOM 1554 N N . GLY B 1 86 ? 4.523 11.391 3.223 1 97.5 86 GLY B N 1
ATOM 1555 C CA . GLY B 1 86 ? 5.332 12.5 3.689 1 97.5 86 GLY B CA 1
ATOM 1556 C C . GLY B 1 86 ? 5.473 13.609 2.662 1 97.5 86 GLY B C 1
ATOM 1557 O O . GLY B 1 86 ? 5.438 14.789 3.008 1 97.5 86 GLY B O 1
ATOM 1558 N N . GLN B 1 87 ? 5.672 13.219 1.428 1 96.94 87 GLN B N 1
ATOM 1559 C CA . GLN B 1 87 ? 5.766 14.195 0.35 1 96.94 87 GLN B CA 1
ATOM 1560 C C . GLN B 1 87 ? 4.465 14.977 0.201 1 96.94 87 GLN B C 1
ATOM 1562 O O . GLN B 1 87 ? 4.48 16.203 0.027 1 96.94 87 GLN B O 1
ATOM 1567 N N . GLN B 1 88 ? 3.357 14.297 0.275 1 97.12 88 GLN B N 1
ATOM 1568 C CA . GLN B 1 88 ? 2.059 14.961 0.2 1 97.12 88 GLN B CA 1
ATOM 1569 C C . GLN B 1 88 ? 1.861 15.914 1.372 1 97.12 88 GLN B C 1
ATOM 1571 O O . GLN B 1 88 ? 1.362 17.031 1.195 1 97.12 88 GLN B O 1
ATOM 1576 N N . GLU B 1 89 ? 2.225 15.461 2.529 1 97.69 89 GLU B N 1
ATOM 1577 C CA . GLU B 1 89 ? 2.15 16.297 3.719 1 97.69 89 GLU B CA 1
ATOM 1578 C C . GLU B 1 89 ? 2.988 17.562 3.553 1 97.69 89 GLU B C 1
ATOM 1580 O O . GLU B 1 89 ? 2.533 18.672 3.877 1 97.69 89 GLU B O 1
ATOM 1585 N N . HIS B 1 90 ? 4.164 17.359 3.041 1 97 90 HIS B N 1
ATOM 1586 C CA . HIS B 1 90 ? 5.09 18.453 2.76 1 97 90 HIS B CA 1
ATOM 1587 C C . HIS B 1 90 ? 4.461 19.484 1.827 1 97 90 HIS B C 1
ATOM 1589 O O . HIS B 1 90 ? 4.469 20.688 2.121 1 97 90 HIS B O 1
ATOM 1595 N N . ASP B 1 91 ? 3.951 19.047 0.769 1 96.31 91 ASP B N 1
ATOM 1596 C CA . ASP B 1 91 ? 3.354 19.922 -0.232 1 96.31 91 ASP B CA 1
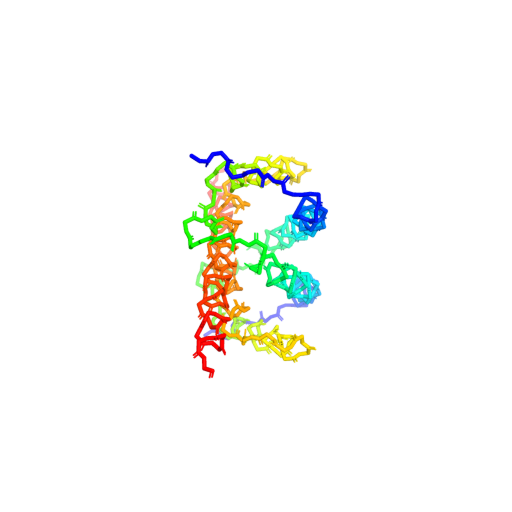ATOM 1597 C C . ASP B 1 91 ? 2.143 20.656 0.337 1 96.31 91 ASP B C 1
ATOM 1599 O O . ASP B 1 91 ? 1.955 21.859 0.076 1 96.31 91 ASP B O 1
ATOM 1603 N N . PHE B 1 92 ? 1.345 19.938 1.004 1 96.31 92 PHE B N 1
ATOM 1604 C CA . PHE B 1 92 ? 0.159 20.531 1.604 1 96.31 92 PHE B CA 1
ATOM 1605 C C . PHE B 1 92 ? 0.546 21.625 2.602 1 96.31 92 PHE B C 1
ATOM 1607 O O . PHE B 1 92 ? -0.054 22.688 2.619 1 96.31 92 PHE B O 1
ATOM 1614 N N . TRP B 1 93 ? 1.504 21.344 3.465 1 96.25 93 TRP B N 1
ATOM 1615 C CA . TRP B 1 93 ? 1.983 22.297 4.461 1 96.25 93 TRP B CA 1
ATOM 1616 C C . TRP B 1 93 ? 2.461 23.578 3.795 1 96.25 93 TRP B C 1
ATOM 1618 O O . TRP B 1 93 ? 2.113 24.688 4.234 1 96.25 93 TRP B O 1
ATOM 1628 N N . LEU B 1 94 ? 3.207 23.453 2.689 1 96.19 94 LEU B N 1
ATOM 1629 C CA . LEU B 1 94 ? 3.719 24.609 1.961 1 96.19 94 LEU B CA 1
ATOM 1630 C C . LEU B 1 94 ? 2.574 25.453 1.4 1 96.19 94 LEU B C 1
ATOM 1632 O O . LEU B 1 94 ? 2.631 26.688 1.428 1 96.19 94 LEU B O 1
ATOM 1636 N N . LYS B 1 95 ? 1.643 24.75 0.873 1 94.75 95 LYS B N 1
ATOM 1637 C CA . LYS B 1 95 ? 0.494 25.438 0.302 1 94.75 95 LYS B CA 1
ATOM 1638 C C . LYS B 1 95 ? -0.242 26.25 1.364 1 94.75 95 LYS B C 1
ATOM 1640 O O . LYS B 1 95 ? -0.711 27.359 1.094 1 94.75 95 LYS B O 1
ATOM 1645 N N . MET B 1 96 ? -0.352 25.781 2.531 1 93.94 96 MET B N 1
ATOM 1646 C CA . MET B 1 96 ? -1.02 26.453 3.635 1 93.94 96 MET B CA 1
ATOM 1647 C C . MET B 1 96 ? -0.266 27.719 4.027 1 93.94 96 MET B C 1
ATOM 1649 O O . MET B 1 96 ? -0.88 28.75 4.344 1 93.94 96 MET B O 1
ATOM 1653 N N . GLN B 1 97 ? 0.996 27.672 3.979 1 89.88 97 GLN B N 1
ATOM 1654 C CA . GLN B 1 97 ? 1.819 28.828 4.332 1 89.88 97 GLN B CA 1
ATOM 1655 C C . GLN B 1 97 ? 1.704 29.922 3.285 1 89.88 97 GLN B C 1
ATOM 1657 O O . GLN B 1 97 ? 1.72 31.109 3.621 1 89.88 97 GLN B O 1
ATOM 1662 N N . SER B 1 98 ? 1.674 29.484 2.102 1 89.75 98 SER B N 1
ATOM 1663 C CA . SER B 1 98 ? 1.571 30.453 1.02 1 89.75 98 SER B CA 1
ATOM 1664 C C . SER B 1 98 ? 0.23 31.172 1.052 1 89.75 98 SER B C 1
ATOM 1666 O O . SER B 1 98 ? 0.146 32.344 0.705 1 89.75 98 SER B O 1
ATOM 1668 N N . ASN B 1 99 ? -0.791 30.484 1.457 1 87.94 99 ASN B N 1
ATOM 1669 C CA . ASN B 1 99 ? -2.127 31.062 1.526 1 87.94 99 ASN B CA 1
ATOM 1670 C C . ASN B 1 99 ? -2.268 32 2.717 1 87.94 99 ASN B C 1
ATOM 1672 O O . ASN B 1 99 ? -3.074 32.938 2.686 1 87.94 99 ASN B O 1
ATOM 1676 N N . GLN B 1 100 ? -1.632 31.766 3.812 1 75.69 100 GLN B N 1
ATOM 1677 C CA . GLN B 1 100 ? -1.674 32.625 4.98 1 75.69 100 GLN B CA 1
ATOM 1678 C C . GLN B 1 100 ? -0.877 33.906 4.734 1 75.69 100 GLN B C 1
ATOM 1680 O O . GLN B 1 100 ? -1.188 34.969 5.305 1 75.69 100 GLN B O 1
ATOM 1685 N N . LYS B 1 101 ? 0.084 33.906 3.975 1 69.81 101 LYS B N 1
ATOM 1686 C CA . LYS B 1 101 ? 0.835 35.125 3.652 1 69.81 101 LYS B CA 1
ATOM 1687 C C . LYS B 1 101 ? 0.082 36 2.643 1 69.81 101 LYS B C 1
ATOM 1689 O O . LYS B 1 101 ? 0.35 37.188 2.518 1 69.81 101 LYS B O 1
ATOM 1694 N N . LYS B 1 102 ? -0.941 35.5 2.031 1 60.22 102 LYS B N 1
ATOM 1695 C CA . LYS B 1 102 ? -1.724 36.406 1.194 1 60.22 102 LYS B CA 1
ATOM 1696 C C . LYS B 1 102 ? -2.832 37.062 1.999 1 60.22 102 LYS B C 1
ATOM 1698 O O . LYS B 1 102 ? -3.088 38.281 1.834 1 60.22 102 LYS B O 1
#

Sequence (204 aa):
MNHLITPELAELRKCIDHYDQQLAHLLCQRLLLVKKIAPLKPDLASIRVEARIEEIIHRVIPIADEYGIDRQFLETIFRHLIDECGQQEHDFWLKMQSNQKKMNHLITPELAELRKCIDHYDQQLAHLLCQRLLLVKKIAPLKPDLASIRVEARIEEIIHRVIPIADEYGIDRQFLETIFRHLIDECGQQEHDFWLKMQSNQKK

Foldseek 3Di:
DPPDQDPVNVVVVVVVVVVVVVVVVVLVVVLVVLLVCLVVAPDLVSLDDPVVLVVVLVVCLCVCVVVVHHSVVVNVVSVVSSVVSSVVSNVSNVVVVVVVVD/DPPDQDPVNVVVVVVVVVVVVVVVVVLVVVLVVLLVCLVVAPDLVSLDDPVVLVVVLVVCLCVCVVVVHHSVVVNVVSVVSSVVSSVVSNVSNVVVVVVVVD

Nearest PDB structures (foldseek):
  2h9d-assembly2_D  TM=8.867E-01  e=1.090E-04  Pseudomonas aeruginosa PAO1
  3hgw-assembly1_D  TM=9.096E-01  e=1.759E-04  Pseudomonas aeruginosa
  3hgx-assembly1_B  TM=9.002E-01  e=2.373E-04  Pseudomonas aeruginosa
  3ret-assembly1_A  TM=8.804E-01  e=3.200E-04  Pseudomonas aeruginosa
  3rem-assembly1_B  TM=9.130E-01  e=4.864E-04  Pseudomonas aeruginosa

Secondary structure (DSSP, 8-state):
------HHHHHHHHHHHHHHHHHHHHHHHHHHHHHHHGGG-SSGGGT--HHHHHHHHHHHHHHHHHTT--HHHHHHHHHHHHHHHHHHHHHHHHHHHHHHH-/------HHHHHHHHHHHHHHHHHHHHHHHHHHHHHHHGGG-SSGGGT--HHHHHHHHHHHHHHHHHTT--HHHHHHHHHHHHHHHHHHHHHHHHHHHHHHH-

Organism: Dichelobacter nodosus (strain VCS1703A) (NCBI:txid246195)

InterPro domains:
  IPR002701 Chorismate mutase II, prokaryotic-type [PF01817] (12-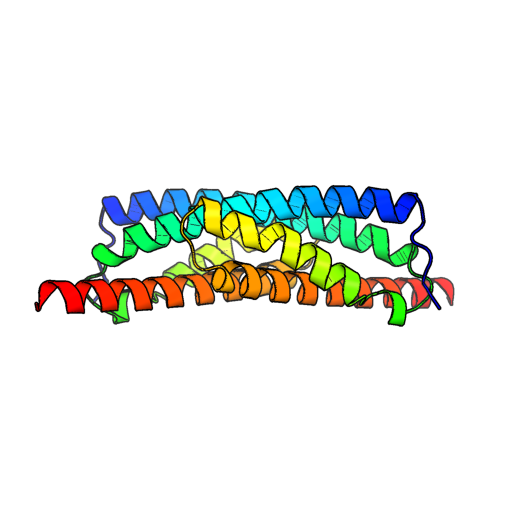89)
  IPR002701 Chorismate mutase II, prokaryotic-type [PS51168] (3-93)
  IPR002701 Chorismate mutase II, prokaryotic-type [SM00830] (13-92)
  IPR036263 Chorismate mutase type II superfamily [SSF48600] (5-93)
  IPR036979 Chorismate mutase domain superfamily [G3DSA:1.20.59.10] (5-99)
  IPR051331 Chorismate mutase-related enzymes [PTHR38041] (6-99)